Protein AF-A0A9P5NNU6-F1 (afdb_monomer_lite)

Foldseek 3Di:
DDDDDDPDDDDPPPFDALVRQLVVLVVLQVVQVVLLVVEQFSVFWDDWDDDAQATWTWGDVVTEIEAAHEAPPFPSVCCQLSNDYDPDDPFHWYQHRNDIDGDDGDPDPDPDDPPPQADPLPVLVVPQDDDDDDPVFADDDDDRDNVVSVVLVVLPPPPLPPPHTGDPDDPLVVLVPCSDRCLLVVLLVNLLSVLSSCLVVFQLLVSLLVSQSSRHVDPPSGLNSCVVDPRDPPCRVLSVLSNDPDPVSHDRSVRSNVSSVVD

Radius of gyration: 22.04 Å; chains: 1; bounding box: 55×77×48 Å

Secondary structure (DSSP, 8-state):
--------------PPPHHHHHHHHHHHHHHHHHHHTT-HHHHTEEEEEEETTEEEEEETTTTEEEEEE--TTSHHHHHHTTSS--S--SS-EEEETTEEEE-PPPPP--S----TT----HHHHTTSPP----TTT------S-HHHHHHHHHTTT-SSS--SS--SS-HHHHHHT--STTHHHHHHHHHHHHHHHHTTT--HHHHHHHHHHHHH--SS--HHHHHHSPPPTTTHHHHHHHT-SSSTTSPPHHHHHHHHHT-

Organism: Gymnopilus junonius (NCBI:txid109634)

InterPro domains:
  IPR011009 Protein kinase-like domain superfamily [SSF56112] (140-261)

pLDDT: mean 74.47, std 16.36, range [29.05, 98.06]

Structure (mmCIF, N/CA/C/O backbone):
data_AF-A0A9P5NNU6-F1
#
_entry.id   AF-A0A9P5NNU6-F1
#
loop_
_atom_site.group_PDB
_atom_site.id
_atom_site.type_symbol
_atom_site.label_atom_id
_atom_site.label_alt_id
_atom_site.label_comp_id
_atom_site.label_asym_id
_atom_site.label_entity_id
_atom_site.label_seq_id
_atom_site.pdbx_PDB_ins_code
_atom_site.Cartn_x
_atom_site.Cartn_y
_atom_site.Cartn_z
_atom_site.occupancy
_atom_site.B_iso_or_equiv
_atom_site.auth_seq_id
_atom_site.auth_comp_id
_atom_site.auth_asym_id
_atom_site.auth_atom_id
_atom_site.pdbx_PDB_model_num
ATOM 1 N N . MET A 1 1 ? -33.584 -43.980 13.113 1.00 32.97 1 MET A N 1
ATOM 2 C CA . MET A 1 1 ? -32.746 -44.795 12.214 1.00 32.97 1 MET A CA 1
ATOM 3 C C . MET A 1 1 ? -32.647 -44.060 10.893 1.00 32.97 1 MET A C 1
ATOM 5 O O . MET A 1 1 ? -33.295 -44.441 9.932 1.00 32.97 1 MET A O 1
ATOM 9 N N . ASP A 1 2 ? -32.127 -42.839 10.857 1.00 31.20 2 ASP A N 1
ATOM 10 C CA . ASP A 1 2 ? -30.819 -42.315 11.310 1.00 31.20 2 ASP A CA 1
ATOM 11 C C . ASP A 1 2 ? -29.936 -42.176 10.077 1.00 31.20 2 ASP A C 1
ATOM 13 O O . ASP A 1 2 ? -29.511 -43.172 9.509 1.00 31.20 2 ASP A O 1
ATOM 17 N N . ASP A 1 3 ? -29.766 -40.940 9.615 1.00 29.05 3 ASP A N 1
ATOM 18 C CA . ASP A 1 3 ? -28.438 -40.321 9.552 1.00 29.05 3 ASP A CA 1
ATOM 19 C C . ASP A 1 3 ? -28.572 -38.872 9.073 1.00 29.05 3 ASP A C 1
ATOM 21 O O . ASP A 1 3 ? -28.259 -38.483 7.952 1.00 29.05 3 ASP A O 1
ATOM 25 N N . ALA A 1 4 ? -29.071 -38.046 9.991 1.00 33.16 4 ALA A N 1
ATOM 26 C CA . ALA A 1 4 ? -28.850 -36.613 9.998 1.00 33.16 4 ALA A CA 1
ATOM 27 C C . ALA A 1 4 ? -27.899 -36.329 11.163 1.00 33.16 4 ALA A C 1
ATOM 29 O O . ALA A 1 4 ? -28.351 -36.254 12.299 1.00 33.16 4 ALA A O 1
ATOM 30 N N . ASN A 1 5 ? -26.591 -36.265 10.894 1.00 35.66 5 ASN A N 1
ATOM 31 C CA . ASN A 1 5 ? -25.576 -35.553 11.686 1.00 35.66 5 ASN A CA 1
ATOM 32 C C . ASN A 1 5 ? -24.177 -36.016 11.274 1.00 35.66 5 ASN A C 1
ATOM 34 O O . ASN A 1 5 ? -23.699 -37.005 11.813 1.00 35.66 5 ASN A O 1
ATOM 38 N N . HIS A 1 6 ? -23.482 -35.268 10.412 1.00 30.53 6 HIS A N 1
ATOM 39 C CA . HIS A 1 6 ? -22.023 -35.085 10.511 1.00 30.53 6 HIS A CA 1
ATOM 40 C C . HIS A 1 6 ? -21.556 -33.914 9.632 1.00 30.53 6 HIS A C 1
ATOM 42 O O . HIS A 1 6 ? -20.855 -34.074 8.643 1.00 30.53 6 HIS A O 1
ATOM 48 N N . ILE A 1 7 ? -21.915 -32.693 10.031 1.00 32.69 7 ILE A N 1
ATOM 49 C CA . ILE A 1 7 ? -21.051 -31.530 9.796 1.00 32.69 7 ILE A CA 1
ATOM 50 C C . ILE A 1 7 ? -20.759 -30.965 11.182 1.00 32.69 7 ILE A C 1
ATOM 52 O O . ILE A 1 7 ? -21.437 -30.072 11.692 1.00 32.69 7 ILE A O 1
ATOM 56 N N . LYS A 1 8 ? -19.789 -31.588 11.856 1.00 33.66 8 LYS A N 1
ATOM 57 C CA . LYS A 1 8 ? -19.243 -31.059 13.100 1.00 33.66 8 LYS A CA 1
ATOM 58 C C . LYS A 1 8 ? -18.444 -29.804 12.764 1.00 33.66 8 LYS A C 1
ATOM 60 O O . LYS A 1 8 ? -17.412 -29.862 12.105 1.00 33.66 8 LYS A O 1
ATOM 65 N N . ARG A 1 9 ? -18.963 -28.679 13.257 1.00 41.03 9 ARG A N 1
ATOM 66 C CA . ARG A 1 9 ? -18.234 -27.446 13.567 1.00 41.03 9 ARG A CA 1
ATOM 67 C C . ARG A 1 9 ? -16.894 -27.795 14.220 1.00 41.03 9 ARG A C 1
ATOM 69 O O . ARG A 1 9 ? -16.875 -28.559 15.183 1.00 41.03 9 ARG A O 1
ATOM 76 N N . GLY A 1 10 ? -15.805 -27.229 13.710 1.00 31.81 10 GLY A N 1
ATOM 77 C CA . GLY A 1 10 ? -14.474 -27.509 14.238 1.00 31.81 10 GLY A CA 1
ATOM 78 C C . GLY A 1 10 ? -13.340 -26.807 13.500 1.00 31.81 10 GLY A C 1
ATOM 79 O O . GLY A 1 10 ? -12.356 -27.450 13.161 1.00 31.81 10 GLY A O 1
ATOM 80 N N . HIS A 1 11 ? -13.448 -25.503 13.258 1.00 36.09 11 HIS A N 1
ATOM 81 C CA . HIS A 1 11 ? -12.257 -24.657 13.162 1.00 36.09 11 HIS A CA 1
ATOM 82 C C . HIS A 1 11 ? -12.336 -23.667 14.314 1.00 36.09 11 HIS A C 1
ATOM 84 O O . HIS A 1 11 ? -12.834 -22.557 14.172 1.00 36.09 11 HIS A O 1
ATOM 90 N N . ALA A 1 12 ? -11.896 -24.112 15.492 1.00 38.44 12 ALA A N 1
ATOM 91 C CA . ALA A 1 12 ? -11.359 -23.173 16.457 1.00 38.44 12 ALA A CA 1
ATOM 92 C C . ALA A 1 12 ? -10.084 -22.625 15.806 1.00 38.44 12 ALA A C 1
ATOM 94 O O . ALA A 1 12 ? -9.049 -23.288 15.795 1.00 38.44 12 ALA A O 1
ATOM 95 N N . THR A 1 13 ? -10.203 -21.482 15.136 1.00 56.16 13 THR A N 1
ATOM 96 C CA . THR A 1 13 ? -9.060 -20.709 14.664 1.00 56.16 13 THR A CA 1
ATOM 97 C C . THR A 1 13 ? -8.260 -20.336 15.902 1.00 56.16 13 THR A C 1
ATOM 99 O O . THR A 1 13 ? -8.712 -19.513 16.694 1.00 56.16 13 THR A O 1
ATOM 102 N N . HIS A 1 14 ? -7.126 -21.002 16.119 1.00 65.06 14 HIS A N 1
ATOM 103 C CA . HIS A 1 14 ? -6.152 -20.597 17.130 1.00 65.06 14 HIS A CA 1
ATOM 104 C C . HIS A 1 14 ? -5.843 -19.114 16.903 1.00 65.06 14 HIS A C 1
ATOM 106 O O . HIS A 1 14 ? -5.306 -18.752 15.853 1.00 65.06 14 HIS A O 1
ATOM 112 N N . ALA A 1 15 ? -6.291 -18.258 17.821 1.00 76.75 15 ALA A N 1
ATOM 113 C CA . ALA A 1 15 ? -5.998 -16.837 17.770 1.00 76.75 15 ALA A CA 1
ATOM 114 C C . ALA A 1 15 ? -4.521 -16.685 18.118 1.00 76.75 15 ALA A C 1
ATOM 116 O O . ALA A 1 15 ? -4.099 -17.102 19.196 1.00 76.75 15 ALA A O 1
ATOM 117 N N . TRP A 1 16 ? -3.746 -16.157 17.175 1.00 82.88 16 TRP A N 1
ATOM 118 C CA . TRP A 1 16 ? -2.313 -16.000 17.365 1.00 82.88 16 TRP A CA 1
ATOM 119 C C . TRP A 1 16 ? -2.032 -15.079 18.545 1.00 82.88 16 TRP A C 1
ATOM 121 O O . TRP A 1 16 ? -2.676 -14.036 18.695 1.00 82.88 16 TRP A O 1
ATOM 131 N N . THR A 1 17 ? -1.056 -15.456 19.363 1.00 85.88 17 THR A N 1
ATOM 132 C CA . THR A 1 17 ? -0.497 -14.548 20.361 1.00 85.88 17 THR A CA 1
ATOM 133 C C . THR A 1 17 ? 0.284 -13.426 19.672 1.00 85.88 17 THR A C 1
ATOM 135 O O . THR A 1 17 ? 0.634 -13.508 18.491 1.00 85.88 17 THR A O 1
ATOM 138 N N . ASP A 1 18 ? 0.572 -12.356 20.413 1.00 83.75 18 ASP A N 1
ATOM 139 C CA . ASP A 1 18 ? 1.377 -11.247 19.896 1.00 83.75 18 ASP A CA 1
ATOM 140 C C . ASP A 1 18 ? 2.785 -11.691 19.474 1.00 83.75 18 ASP A C 1
ATOM 142 O O . ASP A 1 18 ? 3.297 -11.227 18.454 1.00 83.75 18 ASP A O 1
ATOM 146 N N . ASP A 1 19 ? 3.361 -12.640 20.217 1.00 84.19 19 ASP A N 1
ATOM 147 C CA . ASP A 1 19 ? 4.664 -13.235 19.927 1.00 84.19 19 ASP A CA 1
ATOM 148 C C . ASP A 1 19 ? 4.606 -14.068 18.639 1.00 84.19 19 ASP A C 1
ATOM 150 O O . ASP A 1 19 ? 5.405 -13.842 17.732 1.00 84.19 19 ASP A O 1
ATOM 154 N N . GLU A 1 20 ? 3.611 -14.957 18.498 1.00 86.69 20 GLU A N 1
ATOM 155 C CA . GLU A 1 20 ? 3.409 -15.768 17.284 1.00 86.69 20 GLU A CA 1
ATOM 156 C C . GLU A 1 20 ? 3.229 -14.879 16.042 1.00 86.69 20 GLU A C 1
ATOM 158 O O . GLU A 1 20 ? 3.825 -15.123 14.987 1.00 86.69 20 GLU A O 1
ATOM 163 N N . PHE A 1 21 ? 2.437 -13.811 16.171 1.00 84.38 21 PHE A N 1
ATOM 164 C CA . PHE A 1 21 ? 2.227 -12.833 15.109 1.00 84.38 21 PHE A CA 1
ATOM 165 C C . PHE A 1 21 ? 3.501 -12.065 14.775 1.00 84.38 21 PHE A C 1
ATOM 167 O O . PHE A 1 21 ? 3.863 -11.950 13.603 1.00 84.38 21 PHE A O 1
ATOM 174 N N . SER A 1 22 ? 4.207 -11.557 15.781 1.00 81.38 22 SER A N 1
ATOM 175 C CA . SER A 1 22 ? 5.426 -10.780 15.574 1.00 81.38 22 SER A CA 1
ATOM 176 C C . SER A 1 22 ? 6.537 -11.624 14.954 1.00 81.38 22 SER A C 1
ATOM 178 O O . SER A 1 22 ? 7.146 -11.183 13.978 1.00 81.38 22 SER A O 1
ATOM 180 N N . GLU A 1 23 ? 6.761 -12.848 15.437 1.00 84.31 23 GLU A N 1
ATOM 181 C CA . GLU A 1 23 ? 7.729 -13.786 14.859 1.00 84.31 23 GLU A CA 1
ATOM 182 C C . GLU A 1 23 ? 7.406 -14.109 13.398 1.00 84.31 23 GLU A C 1
ATOM 184 O O . GLU A 1 23 ? 8.295 -14.068 12.542 1.00 84.31 23 GLU A O 1
ATOM 189 N N . TYR A 1 24 ? 6.134 -14.373 13.082 1.00 84.00 24 TYR A N 1
ATOM 190 C CA . TYR A 1 24 ? 5.711 -14.617 11.707 1.00 84.00 24 TYR A CA 1
ATOM 191 C C . TYR A 1 24 ? 5.981 -13.412 10.804 1.00 84.00 24 TYR A C 1
ATOM 193 O O . TYR A 1 24 ? 6.565 -13.572 9.733 1.00 84.00 24 TYR A O 1
ATOM 201 N N . ILE A 1 25 ? 5.589 -12.206 11.227 1.00 78.44 25 ILE A N 1
ATOM 202 C CA . ILE A 1 25 ? 5.805 -10.984 10.443 1.00 78.44 25 ILE A CA 1
ATOM 203 C C . ILE A 1 25 ? 7.301 -10.737 10.234 1.00 78.44 25 ILE A C 1
ATOM 205 O O . ILE A 1 25 ? 7.712 -10.413 9.121 1.00 78.44 25 ILE A O 1
ATOM 209 N N . HIS A 1 26 ? 8.126 -10.926 11.266 1.00 78.81 26 HIS A N 1
ATOM 210 C CA . HIS A 1 26 ? 9.576 -10.799 11.146 1.00 78.81 26 HIS A CA 1
ATOM 211 C C . HIS A 1 26 ? 10.160 -11.796 10.147 1.00 78.81 26 HIS A C 1
ATOM 213 O O . HIS A 1 26 ? 10.927 -11.391 9.273 1.00 78.81 26 HIS A O 1
ATOM 219 N N . ARG A 1 27 ? 9.761 -13.069 10.231 1.00 82.38 27 ARG A N 1
ATOM 220 C CA . ARG A 1 27 ? 10.209 -14.108 9.303 1.00 82.38 27 ARG A CA 1
ATOM 221 C C . ARG A 1 27 ? 9.801 -13.795 7.866 1.00 82.38 27 ARG A C 1
ATOM 223 O O . ARG A 1 27 ? 10.663 -13.768 6.999 1.00 82.38 27 ARG A O 1
ATOM 230 N N . VAL A 1 28 ? 8.524 -13.496 7.621 1.00 77.75 28 VAL A N 1
ATOM 231 C CA . VAL A 1 28 ? 8.022 -13.190 6.270 1.00 77.75 28 VAL A CA 1
ATOM 232 C C . VAL A 1 28 ? 8.722 -11.964 5.687 1.00 77.75 28 VAL A C 1
ATOM 234 O O . VAL A 1 28 ? 9.117 -11.984 4.527 1.00 77.75 28 VAL A O 1
ATOM 237 N N . ARG A 1 29 ? 8.936 -10.904 6.478 1.00 74.06 29 ARG A N 1
ATOM 238 C CA . ARG A 1 29 ? 9.684 -9.724 6.013 1.00 74.06 29 ARG A CA 1
ATOM 239 C C . ARG A 1 29 ? 11.128 -10.073 5.652 1.00 74.06 29 ARG A C 1
ATOM 241 O O . ARG A 1 29 ? 11.610 -9.616 4.621 1.00 74.06 29 ARG A O 1
ATOM 248 N N . ALA A 1 30 ? 11.805 -10.879 6.469 1.00 77.06 30 ALA A N 1
ATOM 249 C CA . ALA A 1 30 ? 13.168 -11.321 6.185 1.00 77.06 30 ALA A CA 1
ATOM 250 C C . ALA A 1 30 ? 13.239 -12.185 4.913 1.00 77.06 30 ALA A C 1
ATOM 252 O O . ALA A 1 30 ? 14.100 -11.952 4.068 1.00 77.06 30 ALA A O 1
ATOM 253 N N . GLU A 1 31 ? 12.305 -13.124 4.743 1.00 79.31 31 GLU A N 1
ATOM 254 C CA . GLU A 1 31 ? 12.192 -13.961 3.542 1.00 79.31 31 GLU A CA 1
ATOM 255 C C . GLU A 1 31 ? 11.928 -13.119 2.288 1.00 79.31 31 GLU A C 1
ATOM 257 O O . GLU A 1 31 ? 12.553 -13.351 1.259 1.00 79.31 31 GLU A O 1
ATOM 262 N N . LEU A 1 32 ? 11.052 -12.112 2.370 1.00 73.44 32 LEU A N 1
ATOM 263 C CA . LEU A 1 32 ? 10.773 -11.202 1.257 1.00 73.44 32 LEU A CA 1
ATOM 264 C C . LEU A 1 32 ? 12.003 -10.381 0.863 1.00 73.44 32 LEU A C 1
ATOM 266 O O . LEU A 1 32 ? 12.276 -10.244 -0.326 1.00 73.44 32 LEU A O 1
ATOM 270 N N . ILE A 1 33 ? 12.762 -9.861 1.834 1.00 74.81 33 ILE A N 1
ATOM 271 C CA . ILE A 1 33 ? 14.024 -9.155 1.559 1.00 74.81 33 ILE A CA 1
ATOM 272 C C . ILE A 1 33 ? 14.996 -10.097 0.842 1.00 74.81 33 ILE A C 1
ATOM 274 O O . ILE A 1 33 ? 15.476 -9.770 -0.237 1.00 74.81 33 ILE A O 1
ATOM 278 N N . GLN A 1 34 ? 15.195 -11.302 1.376 1.00 79.12 34 GLN A N 1
ATOM 279 C CA . GLN A 1 34 ? 16.083 -12.292 0.770 1.00 79.12 34 GLN A CA 1
ATOM 280 C C . GLN A 1 34 ? 15.628 -12.713 -0.638 1.00 79.12 34 GLN A C 1
ATOM 282 O O . GLN A 1 34 ? 16.453 -12.968 -1.511 1.00 79.12 34 GLN A O 1
ATOM 287 N N . GLN A 1 35 ? 14.319 -12.803 -0.881 1.00 79.44 35 GLN A N 1
ATOM 288 C CA . GLN A 1 35 ? 13.786 -13.099 -2.210 1.00 79.44 35 GLN A CA 1
ATOM 289 C C . GLN A 1 35 ? 14.093 -11.983 -3.207 1.00 79.44 35 GLN A C 1
ATOM 291 O O . GLN A 1 35 ? 14.401 -12.291 -4.356 1.00 79.44 35 GLN A O 1
ATOM 296 N N . ARG A 1 36 ? 14.046 -10.711 -2.783 1.00 80.25 36 ARG A N 1
ATOM 297 C CA . ARG A 1 36 ? 14.369 -9.564 -3.649 1.00 80.25 36 ARG A CA 1
ATOM 298 C C . ARG A 1 36 ? 15.820 -9.592 -4.108 1.00 80.25 36 ARG A C 1
ATOM 300 O O . ARG A 1 36 ? 16.058 -9.321 -5.280 1.00 80.25 36 ARG A O 1
ATOM 307 N N . ASP A 1 37 ? 16.739 -10.014 -3.244 1.00 82.69 37 ASP A N 1
ATOM 308 C CA . ASP A 1 37 ? 18.169 -10.128 -3.567 1.00 82.69 37 ASP A CA 1
ATOM 309 C C . ASP A 1 37 ? 18.458 -11.149 -4.686 1.00 82.69 37 ASP A C 1
ATOM 311 O O . ASP A 1 37 ? 19.519 -11.112 -5.308 1.00 82.69 37 ASP A O 1
ATOM 315 N N . ASN A 1 38 ? 17.517 -12.054 -4.987 1.00 87.44 38 ASN A N 1
ATOM 316 C CA . ASN A 1 38 ? 17.665 -13.017 -6.083 1.00 87.44 38 ASN A CA 1
ATOM 317 C C . ASN A 1 38 ? 17.380 -12.419 -7.468 1.00 87.44 38 ASN A C 1
ATOM 319 O O . ASN A 1 38 ? 17.607 -13.098 -8.471 1.00 87.44 38 ASN A O 1
ATOM 323 N N . PHE A 1 39 ? 16.855 -11.193 -7.536 1.00 90.44 39 PHE A N 1
ATOM 324 C CA . PHE A 1 39 ? 16.387 -10.585 -8.774 1.00 90.44 39 PHE A CA 1
ATOM 325 C C . PHE A 1 39 ? 17.092 -9.256 -9.034 1.00 90.44 39 PHE A C 1
ATOM 327 O O . PHE A 1 39 ? 16.912 -8.278 -8.304 1.00 90.44 39 PHE A O 1
ATOM 334 N N . LEU A 1 40 ? 17.845 -9.195 -10.134 1.00 91.19 40 LEU A N 1
ATOM 335 C CA . LEU A 1 40 ? 18.648 -8.024 -10.498 1.00 91.19 40 LEU A CA 1
ATOM 336 C C . LEU A 1 40 ? 17.773 -6.782 -10.696 1.00 91.19 40 LEU A C 1
ATOM 338 O O . LEU A 1 40 ? 18.198 -5.664 -10.407 1.00 91.19 40 LEU A O 1
ATOM 342 N N . PHE A 1 41 ? 16.538 -6.965 -11.174 1.00 93.12 41 PHE A N 1
ATOM 343 C CA . PHE A 1 41 ? 15.598 -5.861 -11.309 1.00 93.12 41 PHE A CA 1
ATOM 344 C C . PHE A 1 41 ? 15.394 -5.137 -9.980 1.00 93.12 41 PHE A C 1
ATOM 346 O O . PHE A 1 41 ? 15.554 -3.918 -9.937 1.00 93.12 41 PHE A O 1
ATOM 353 N N . TRP A 1 42 ? 15.095 -5.885 -8.913 1.00 89.06 42 TRP A N 1
ATOM 354 C CA . TRP A 1 42 ? 14.755 -5.328 -7.607 1.00 89.06 42 TRP A CA 1
ATOM 355 C C . TRP A 1 42 ? 15.936 -4.642 -6.925 1.00 89.06 42 TRP A C 1
ATOM 357 O O . TRP A 1 42 ? 15.726 -3.602 -6.303 1.00 89.06 42 TRP A O 1
ATOM 367 N N . ASP A 1 43 ? 17.150 -5.162 -7.109 1.00 87.62 43 ASP A N 1
ATOM 368 C CA . ASP A 1 43 ? 18.393 -4.535 -6.637 1.00 87.62 43 ASP A CA 1
ATOM 369 C C . ASP A 1 43 ? 18.703 -3.216 -7.372 1.00 87.62 43 ASP A C 1
ATOM 371 O O . ASP A 1 43 ? 19.296 -2.288 -6.829 1.00 87.62 43 ASP A O 1
ATOM 375 N N . SER A 1 44 ? 18.236 -3.087 -8.616 1.00 90.44 44 SER A N 1
ATOM 376 C CA . SER A 1 44 ? 18.515 -1.925 -9.463 1.00 90.44 44 SER A CA 1
ATOM 377 C C . SER A 1 44 ? 17.448 -0.821 -9.423 1.00 90.44 44 SER A C 1
ATOM 379 O O . SER A 1 44 ? 17.581 0.169 -10.148 1.00 90.44 44 SER A O 1
ATOM 381 N N . VAL A 1 45 ? 16.381 -0.973 -8.626 1.00 90.06 45 VAL A N 1
ATOM 382 C CA . VAL A 1 45 ? 15.281 0.006 -8.553 1.00 90.06 45 VAL A CA 1
ATOM 383 C C . VAL A 1 45 ? 15.760 1.324 -7.944 1.00 90.06 45 VAL A C 1
ATOM 385 O O . VAL A 1 45 ? 16.288 1.368 -6.838 1.00 90.06 45 VAL A O 1
ATOM 388 N N . LYS A 1 46 ? 15.500 2.422 -8.656 1.00 87.69 46 LYS A N 1
ATOM 389 C CA . LYS A 1 46 ? 15.836 3.796 -8.255 1.00 87.69 46 LYS A CA 1
ATOM 390 C C . LYS A 1 46 ? 14.633 4.584 -7.755 1.00 87.69 46 LYS A C 1
ATOM 392 O O . LYS A 1 46 ? 14.771 5.410 -6.861 1.00 87.69 46 LYS A O 1
ATOM 397 N N . ASN A 1 47 ? 13.467 4.366 -8.360 1.00 85.69 47 ASN A N 1
ATOM 398 C CA . ASN A 1 47 ? 12.230 5.052 -7.995 1.00 85.69 47 ASN A CA 1
ATOM 399 C C . ASN A 1 47 ? 11.013 4.218 -8.420 1.00 85.69 47 ASN A C 1
ATOM 401 O O . ASN A 1 47 ? 11.116 3.371 -9.309 1.00 85.69 47 ASN A O 1
ATOM 405 N N . SER A 1 48 ? 9.854 4.471 -7.817 1.00 84.38 48 SER A N 1
ATOM 406 C CA . SER A 1 48 ? 8.598 3.838 -8.206 1.00 84.38 48 SER A CA 1
ATOM 407 C C . SER A 1 48 ? 7.395 4.733 -7.930 1.00 84.38 48 SER A C 1
ATOM 409 O O . SER A 1 48 ? 7.371 5.452 -6.935 1.00 84.38 48 SER A O 1
ATOM 411 N N . ALA A 1 49 ? 6.372 4.628 -8.772 1.00 80.00 49 ALA A N 1
ATOM 412 C CA . ALA A 1 49 ? 5.062 5.228 -8.578 1.00 80.00 49 ALA A CA 1
ATOM 413 C C . ALA A 1 49 ? 3.979 4.144 -8.638 1.00 80.00 49 ALA A C 1
ATOM 415 O O . ALA A 1 49 ? 4.048 3.206 -9.433 1.00 80.00 49 ALA A O 1
ATOM 416 N N . VAL A 1 50 ? 2.967 4.260 -7.783 1.00 74.69 50 VAL A N 1
ATOM 417 C CA . VAL A 1 50 ? 1.867 3.290 -7.711 1.00 74.69 50 VAL A CA 1
ATOM 418 C C . VAL A 1 50 ? 0.835 3.591 -8.793 1.00 74.69 50 VAL A C 1
ATOM 420 O O . VAL A 1 50 ? 0.442 4.741 -8.978 1.00 74.69 50 VAL A O 1
ATOM 423 N N . LEU A 1 51 ? 0.351 2.547 -9.468 1.00 71.06 51 LEU A N 1
ATOM 424 C CA . LEU A 1 51 ? -0.786 2.617 -10.382 1.00 71.06 51 LEU A CA 1
ATOM 425 C C . LEU A 1 51 ? -1.882 1.648 -9.934 1.00 71.06 51 LEU A C 1
ATOM 427 O O . LEU A 1 51 ? -1.627 0.639 -9.276 1.00 71.06 51 LEU A O 1
ATOM 431 N N . SER A 1 52 ? -3.123 1.907 -10.346 1.00 71.06 52 SER A N 1
ATOM 432 C CA . SER A 1 52 ? -4.198 0.929 -10.163 1.00 71.06 52 SER A CA 1
ATOM 433 C C . SER A 1 52 ? -3.838 -0.386 -10.869 1.00 71.06 52 SER A C 1
ATOM 435 O O . SER A 1 52 ? -3.660 -0.410 -12.086 1.00 71.06 52 SER A O 1
ATOM 437 N N . GLY A 1 53 ? -3.703 -1.472 -10.099 1.00 69.81 53 GLY A N 1
ATOM 438 C CA . GLY A 1 53 ? -3.338 -2.801 -10.610 1.00 69.81 53 GLY A CA 1
ATOM 439 C C . GLY A 1 53 ? -1.838 -3.040 -10.835 1.00 69.81 53 GLY A C 1
ATOM 440 O O . GLY A 1 53 ? -1.482 -4.072 -11.405 1.00 69.81 53 GLY A O 1
ATOM 441 N N . GLY A 1 54 ? -0.960 -2.127 -10.398 1.00 83.88 54 GLY A N 1
ATOM 442 C CA . GLY A 1 54 ? 0.488 -2.314 -10.496 1.00 83.88 54 GLY A CA 1
ATOM 443 C C . GLY A 1 54 ? 1.302 -1.052 -10.202 1.00 83.88 54 GLY A C 1
ATOM 444 O O . GLY A 1 54 ? 1.092 -0.399 -9.182 1.00 83.88 54 GLY A O 1
ATOM 445 N N . GLY A 1 55 ? 2.259 -0.711 -11.063 1.00 87.19 55 GLY A N 1
ATOM 446 C CA . GLY A 1 55 ? 3.135 0.437 -10.835 1.00 87.19 55 GLY A CA 1
ATOM 447 C C . GLY A 1 55 ? 4.052 0.787 -11.999 1.00 87.19 55 GLY A C 1
ATOM 448 O O . GLY A 1 55 ? 4.220 0.026 -12.952 1.00 87.19 55 GLY A O 1
ATOM 449 N N . GLU A 1 56 ? 4.645 1.966 -11.894 1.00 90.81 56 GLU A N 1
ATOM 450 C CA . GLU A 1 56 ? 5.737 2.453 -12.730 1.00 90.81 56 GLU A CA 1
ATOM 451 C C . GLU A 1 56 ? 7.026 2.399 -11.925 1.00 90.81 56 GLU A C 1
ATOM 453 O O . GLU A 1 56 ? 7.042 2.813 -10.768 1.00 90.81 56 GLU A O 1
ATOM 458 N N . ILE A 1 57 ? 8.097 1.869 -12.502 1.00 92.31 57 ILE A N 1
ATOM 459 C CA . ILE A 1 57 ? 9.350 1.632 -11.788 1.00 92.31 57 ILE A CA 1
ATOM 460 C C . ILE A 1 57 ? 10.510 2.063 -12.677 1.00 92.31 57 ILE A C 1
ATOM 462 O O . ILE A 1 57 ? 10.573 1.709 -13.852 1.00 92.31 57 ILE A O 1
ATOM 466 N N . TRP A 1 58 ? 11.438 2.822 -12.104 1.00 93.94 58 TRP A N 1
ATOM 467 C CA . TRP A 1 58 ? 12.681 3.219 -12.752 1.00 93.94 58 TRP A CA 1
ATOM 468 C C . TRP A 1 58 ? 13.832 2.391 -12.194 1.00 93.94 58 TRP A C 1
ATOM 470 O O . TRP A 1 58 ? 13.950 2.271 -10.973 1.00 93.94 58 TRP A O 1
ATOM 480 N N . TYR A 1 59 ? 14.664 1.820 -13.065 1.00 94.44 59 TYR A N 1
ATOM 481 C CA . TYR A 1 59 ? 15.664 0.819 -12.685 1.00 94.44 59 TYR A CA 1
ATOM 482 C C . TYR A 1 59 ? 16.952 0.888 -13.520 1.00 94.44 59 TYR A C 1
ATOM 484 O O . TYR A 1 59 ? 16.963 1.458 -14.608 1.00 94.44 59 TYR A O 1
ATOM 492 N N . GLY A 1 60 ? 18.034 0.283 -13.027 1.00 93.25 60 GLY A N 1
ATOM 493 C CA . GLY A 1 60 ? 19.295 0.118 -13.761 1.00 93.25 60 GLY A CA 1
ATOM 494 C C . GLY A 1 60 ? 20.151 1.383 -13.904 1.00 93.25 60 GLY A C 1
ATOM 495 O O . GLY A 1 60 ? 19.799 2.471 -13.441 1.00 93.25 60 GLY A O 1
ATOM 496 N N . GLU A 1 61 ? 21.311 1.230 -14.548 1.00 90.69 61 GLU A N 1
ATOM 497 C CA . GLU A 1 61 ? 22.238 2.312 -14.912 1.00 90.69 61 GLU A CA 1
ATOM 498 C C . GLU A 1 61 ? 22.685 2.136 -16.382 1.00 90.69 61 GLU A C 1
ATOM 500 O O . GLU A 1 61 ? 23.341 1.134 -16.681 1.00 90.69 61 GLU A O 1
ATOM 505 N N . PRO A 1 62 ? 22.340 3.052 -17.318 1.00 89.06 62 PRO A N 1
ATOM 506 C CA . PRO A 1 62 ? 21.501 4.250 -17.147 1.00 89.06 62 PRO A CA 1
ATOM 507 C C . PRO A 1 62 ? 20.064 3.915 -16.714 1.00 89.06 62 PRO A C 1
ATOM 509 O O . PRO A 1 62 ? 19.659 2.761 -16.739 1.00 89.06 62 PRO A O 1
ATOM 512 N N . SER A 1 63 ? 19.294 4.910 -16.265 1.00 91.94 63 SER A N 1
ATOM 513 C CA . SER A 1 63 ? 17.931 4.671 -15.763 1.00 91.94 63 SER A CA 1
ATOM 514 C C . SER A 1 63 ? 16.964 4.275 -16.889 1.00 91.94 63 SER A C 1
ATOM 516 O O . SER A 1 63 ? 16.666 5.091 -17.760 1.00 91.94 63 SER A O 1
ATOM 518 N N . TYR A 1 64 ? 16.407 3.071 -16.805 1.00 95.44 64 TYR A N 1
ATOM 519 C CA . TYR A 1 64 ? 15.318 2.552 -17.639 1.00 95.44 64 TYR A CA 1
ATOM 520 C C . TYR A 1 64 ? 13.977 2.635 -16.902 1.00 95.44 64 TYR A C 1
ATOM 522 O O . TYR A 1 64 ? 13.940 2.794 -15.680 1.00 95.44 64 TYR A O 1
ATOM 530 N N . TYR A 1 65 ? 12.875 2.535 -17.638 1.00 95.31 65 TYR A N 1
ATOM 531 C CA . TYR A 1 65 ? 11.501 2.590 -17.149 1.00 95.31 65 TYR A CA 1
ATOM 532 C C . TYR A 1 65 ? 10.771 1.275 -17.424 1.00 95.31 65 TYR A C 1
ATOM 534 O O . TYR A 1 65 ? 10.807 0.749 -18.532 1.00 95.31 65 TYR A O 1
ATOM 542 N N . VAL A 1 66 ? 10.040 0.768 -16.435 1.00 96.38 66 VAL A N 1
ATOM 543 C CA . VAL A 1 66 ? 9.081 -0.315 -16.632 1.00 96.38 66 VAL A CA 1
ATOM 544 C C . VAL A 1 66 ? 7.722 0.039 -16.048 1.00 96.38 66 VAL A C 1
ATOM 546 O O . VAL A 1 66 ? 7.606 0.496 -14.911 1.00 96.38 66 VAL A O 1
ATOM 549 N N . LYS A 1 67 ? 6.671 -0.217 -16.822 1.00 95.12 67 LYS A N 1
ATOM 550 C CA . LYS A 1 67 ? 5.289 -0.198 -16.350 1.00 95.12 67 LYS A CA 1
ATOM 551 C C . LYS A 1 67 ? 4.778 -1.620 -16.210 1.00 95.12 67 LYS A C 1
ATOM 553 O O . LYS A 1 67 ? 4.771 -2.372 -17.179 1.00 95.12 67 LYS A O 1
ATOM 558 N N . LEU A 1 68 ? 4.335 -1.969 -15.010 1.00 93.94 68 LEU A N 1
ATOM 559 C CA . LEU A 1 68 ? 3.814 -3.285 -14.662 1.00 93.94 68 LEU A CA 1
ATOM 560 C C . LEU A 1 68 ? 2.341 -3.142 -14.293 1.00 93.94 68 LEU A C 1
ATOM 562 O O . LEU A 1 68 ? 2.018 -2.410 -13.362 1.00 93.94 68 LEU A O 1
ATOM 566 N N . ILE A 1 69 ? 1.444 -3.837 -14.989 1.00 89.88 69 ILE A N 1
ATOM 567 C CA . ILE A 1 69 ? 0.026 -3.937 -14.610 1.00 89.88 69 ILE A CA 1
ATOM 568 C C . ILE A 1 69 ? -0.401 -5.386 -14.798 1.00 89.88 69 ILE A C 1
ATOM 570 O O . ILE A 1 69 ? -0.265 -5.917 -15.893 1.00 89.88 69 ILE A O 1
ATOM 574 N N . GLY A 1 70 ? -0.930 -6.043 -13.768 1.00 84.00 70 GLY A N 1
ATOM 575 C CA . GLY A 1 70 ? -1.305 -7.452 -13.892 1.00 84.00 70 GLY A CA 1
ATOM 576 C C . GLY A 1 70 ? -2.091 -8.007 -12.715 1.00 84.00 70 GLY A C 1
ATOM 577 O O . GLY A 1 70 ? -1.910 -7.579 -11.574 1.00 84.00 70 GLY A O 1
ATOM 578 N N . GLY A 1 71 ? -2.960 -8.968 -13.034 1.00 80.75 71 GLY A N 1
ATOM 579 C CA . GLY A 1 71 ? -3.727 -9.756 -12.073 1.00 80.75 71 GLY A CA 1
ATOM 580 C C . GLY A 1 71 ? -2.985 -11.009 -11.610 1.00 80.75 71 GLY A C 1
ATOM 581 O O . GLY A 1 71 ? -1.962 -11.376 -12.180 1.00 80.75 71 GLY A O 1
ATOM 582 N N . SER A 1 72 ? -3.519 -11.687 -10.590 1.00 81.44 72 SER A N 1
ATOM 583 C CA . SER A 1 72 ? -2.930 -12.934 -10.077 1.00 81.44 72 SER A CA 1
ATOM 584 C C . SER A 1 72 ? -2.736 -13.968 -11.198 1.00 81.44 72 SER A C 1
ATOM 586 O O . SER A 1 72 ? -3.597 -14.127 -12.069 1.00 81.44 72 SER A O 1
ATOM 588 N N . GLY A 1 73 ? -1.587 -14.647 -11.184 1.00 85.12 73 GLY A N 1
ATOM 589 C CA . GLY A 1 73 ? -1.205 -15.650 -12.181 1.00 85.12 73 GLY A CA 1
ATOM 590 C C . GLY A 1 73 ? -0.635 -15.097 -13.492 1.00 85.12 73 GLY A C 1
ATOM 591 O O . GLY A 1 73 ? -0.477 -15.863 -14.442 1.00 85.12 73 GLY A O 1
ATOM 592 N N . THR A 1 74 ? -0.343 -13.795 -13.580 1.00 93.19 74 THR A N 1
ATOM 593 C CA . THR A 1 74 ? 0.347 -13.211 -14.740 1.00 93.19 74 THR A CA 1
ATOM 594 C C . THR A 1 74 ? 1.804 -12.871 -14.437 1.00 93.19 74 THR A C 1
ATOM 596 O O . THR A 1 74 ? 2.137 -12.538 -13.302 1.00 93.19 74 THR A O 1
ATOM 599 N N . LEU A 1 75 ? 2.647 -12.812 -15.472 1.00 95.12 75 LEU A N 1
ATOM 600 C CA . LEU A 1 75 ? 4.054 -12.410 -15.388 1.00 95.12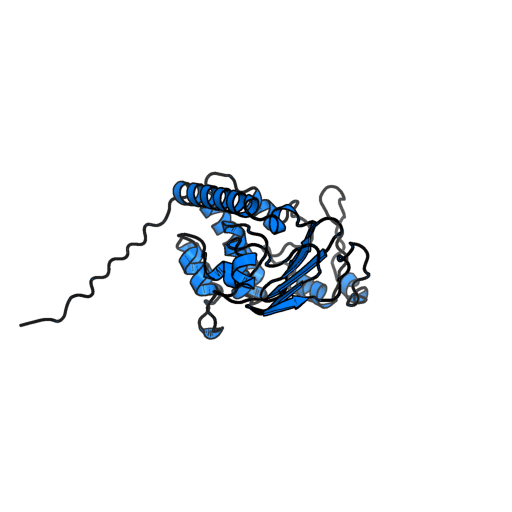 75 LEU A CA 1
ATOM 601 C C . LEU A 1 75 ? 4.229 -11.072 -14.660 1.00 95.12 75 LEU A C 1
ATOM 603 O O . LEU A 1 75 ? 5.046 -10.970 -13.752 1.00 95.12 75 LEU A O 1
ATOM 607 N N . ALA A 1 76 ? 3.438 -10.055 -15.014 1.00 91.69 76 ALA A N 1
ATOM 608 C CA . ALA A 1 76 ? 3.466 -8.766 -14.326 1.00 91.69 76 ALA A CA 1
ATOM 609 C C . ALA A 1 76 ? 3.208 -8.908 -12.816 1.00 91.69 76 ALA A C 1
ATOM 611 O O . ALA A 1 76 ? 3.898 -8.276 -12.022 1.00 91.69 76 ALA A O 1
ATOM 612 N N . SER A 1 77 ? 2.255 -9.751 -12.404 1.00 86.94 77 SER A N 1
ATOM 613 C CA . SER A 1 77 ? 1.990 -9.999 -10.986 1.00 86.94 77 SER A CA 1
ATOM 614 C C . SER A 1 77 ? 3.115 -10.792 -10.334 1.00 86.94 77 SER A C 1
ATOM 616 O O . SER A 1 77 ? 3.483 -10.466 -9.214 1.00 86.94 77 SER A O 1
ATOM 618 N N . ASP A 1 78 ? 3.691 -11.785 -11.010 1.00 90.56 78 ASP A N 1
ATOM 619 C CA . ASP A 1 78 ? 4.811 -12.566 -10.478 1.00 90.56 78 ASP A CA 1
ATOM 620 C C . ASP A 1 78 ? 6.069 -11.714 -10.286 1.00 90.56 78 ASP A C 1
ATOM 622 O O . ASP A 1 78 ? 6.757 -11.862 -9.277 1.00 90.56 78 ASP A O 1
ATOM 626 N N . ILE A 1 79 ? 6.330 -10.757 -11.181 1.00 91.31 79 ILE A N 1
ATOM 627 C CA . ILE A 1 79 ? 7.399 -9.771 -10.996 1.00 91.31 79 ILE A CA 1
ATOM 628 C C . ILE A 1 79 ? 7.107 -8.913 -9.764 1.00 91.31 79 ILE A C 1
ATOM 630 O O . ILE A 1 79 ? 7.937 -8.853 -8.860 1.00 91.31 79 ILE A O 1
ATOM 634 N N . LEU A 1 80 ? 5.912 -8.309 -9.683 1.00 85.81 80 LEU A N 1
ATOM 635 C CA . LEU A 1 80 ? 5.483 -7.472 -8.548 1.00 85.81 80 LEU A CA 1
ATOM 636 C C . LEU A 1 80 ? 5.471 -8.237 -7.211 1.00 85.81 80 LEU A C 1
ATOM 638 O O . LEU A 1 80 ? 5.664 -7.634 -6.160 1.00 85.81 80 LEU A O 1
ATOM 642 N N . LEU A 1 81 ? 5.259 -9.554 -7.254 1.00 81.12 81 LEU A N 1
ATOM 643 C CA . LEU A 1 81 ? 5.283 -10.473 -6.116 1.00 81.12 81 LEU A CA 1
ATOM 644 C C . LEU A 1 81 ? 6.683 -10.964 -5.746 1.00 81.12 81 LEU A C 1
ATOM 646 O O . LEU A 1 81 ? 6.794 -11.761 -4.817 1.00 81.12 81 LEU A O 1
ATOM 650 N N . VAL A 1 82 ? 7.732 -10.527 -6.452 1.00 86.94 82 VAL A N 1
ATOM 651 C CA . VAL A 1 82 ? 9.106 -11.003 -6.233 1.00 86.94 82 VAL A CA 1
ATOM 652 C C . VAL A 1 82 ? 9.199 -12.529 -6.424 1.00 86.94 82 VAL A C 1
ATOM 654 O O . VAL A 1 82 ? 9.863 -13.247 -5.686 1.00 86.94 82 VAL A O 1
ATOM 657 N N . LYS A 1 83 ? 8.480 -13.056 -7.420 1.00 87.88 83 LYS A N 1
ATOM 658 C CA . LYS A 1 83 ? 8.515 -14.471 -7.837 1.00 87.88 83 LYS A CA 1
ATOM 659 C C . LYS A 1 83 ? 9.217 -14.666 -9.175 1.00 87.88 83 LYS A C 1
ATOM 661 O O . LYS A 1 83 ? 9.506 -15.795 -9.565 1.00 87.88 83 LYS A O 1
ATOM 666 N N . SER A 1 84 ? 9.436 -13.591 -9.918 1.00 92.12 84 SER A N 1
ATOM 667 C CA . SER A 1 84 ? 10.075 -13.607 -11.228 1.00 92.12 84 SER A CA 1
ATOM 668 C C . SER A 1 84 ? 10.830 -12.310 -11.463 1.00 92.12 84 SER A C 1
ATOM 670 O O . SER A 1 84 ? 10.496 -11.272 -10.892 1.00 92.12 84 SER A O 1
ATOM 672 N N . ASP A 1 85 ? 11.844 -12.383 -12.318 1.00 95.44 85 ASP A N 1
ATOM 673 C C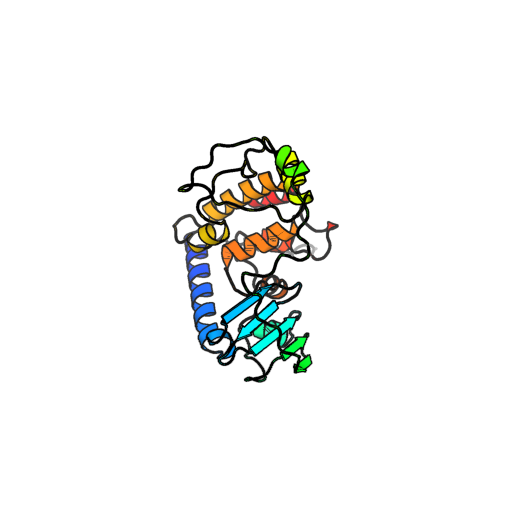A . ASP A 1 85 ? 12.600 -11.214 -12.746 1.00 95.44 85 ASP A CA 1
ATOM 674 C C . ASP A 1 85 ? 12.001 -10.573 -14.003 1.00 95.44 85 ASP A C 1
ATOM 676 O O . ASP A 1 85 ? 11.105 -11.134 -14.645 1.00 95.44 85 ASP A O 1
ATOM 680 N N . LEU A 1 86 ? 12.525 -9.408 -14.391 1.00 96.50 86 LEU A N 1
ATOM 681 C CA . LEU A 1 86 ? 12.200 -8.833 -15.690 1.00 96.50 86 LEU A CA 1
ATOM 682 C C . LEU A 1 86 ? 12.625 -9.783 -16.823 1.00 96.50 86 LEU A C 1
ATOM 684 O O . LEU A 1 86 ? 13.731 -10.323 -16.811 1.00 96.50 86 LEU A O 1
ATOM 688 N N . PRO A 1 87 ? 11.795 -9.937 -17.869 1.00 96.56 87 PRO A N 1
ATOM 689 C CA . PRO A 1 87 ? 12.121 -10.805 -18.998 1.00 96.56 87 PRO A CA 1
ATOM 690 C C . PRO A 1 87 ? 13.283 -10.264 -19.844 1.00 96.56 87 PRO A C 1
ATOM 692 O O . PRO A 1 87 ? 13.906 -11.017 -20.590 1.00 96.56 87 PRO A O 1
ATOM 695 N N . ARG A 1 88 ? 13.541 -8.950 -19.785 1.00 96.00 88 ARG A N 1
ATOM 696 C CA . ARG A 1 88 ? 14.587 -8.246 -20.536 1.00 96.00 88 ARG A CA 1
ATOM 697 C C . ARG A 1 88 ? 15.106 -7.055 -19.727 1.00 96.00 88 ARG A C 1
ATOM 699 O O . ARG A 1 88 ? 14.349 -6.428 -18.991 1.00 96.00 88 ARG A O 1
ATOM 706 N N . TYR A 1 89 ? 16.382 -6.731 -19.911 1.00 95.94 89 TYR A N 1
ATOM 707 C CA . TYR A 1 89 ? 17.059 -5.601 -19.268 1.00 95.94 89 TYR A CA 1
ATOM 708 C C . TYR A 1 89 ? 17.554 -4.597 -20.294 1.00 95.94 89 TYR A C 1
ATOM 710 O O . TYR A 1 89 ? 17.577 -4.877 -21.493 1.00 95.94 89 TYR A O 1
ATOM 718 N N . ASN A 1 90 ? 18.008 -3.452 -19.790 1.00 94.62 90 ASN A N 1
ATOM 719 C CA . ASN A 1 90 ? 18.625 -2.392 -20.574 1.00 94.62 90 ASN A CA 1
ATOM 720 C C . ASN A 1 90 ? 17.709 -1.821 -21.667 1.00 94.62 90 ASN A C 1
ATOM 722 O O . ASN A 1 90 ? 18.167 -1.450 -22.745 1.00 94.62 90 ASN A O 1
ATOM 726 N N . CYS A 1 91 ? 16.405 -1.803 -21.397 1.00 95.88 91 CYS A N 1
ATOM 727 C CA . CYS A 1 91 ? 15.377 -1.262 -22.274 1.00 95.88 91 CYS A CA 1
ATOM 728 C C . CYS A 1 91 ? 14.174 -0.804 -21.448 1.00 95.88 91 CYS A C 1
ATOM 730 O O . CYS A 1 91 ? 13.969 -1.269 -20.329 1.00 95.88 91 CYS A O 1
ATOM 732 N N . ASP A 1 92 ? 13.371 0.093 -22.011 1.00 97.31 92 ASP A N 1
ATOM 733 C CA . ASP A 1 92 ? 12.117 0.506 -21.396 1.00 97.31 92 ASP A CA 1
ATOM 734 C C . ASP A 1 92 ? 11.002 -0.481 -21.753 1.00 97.31 92 ASP A C 1
ATOM 736 O O . ASP A 1 92 ? 10.823 -0.837 -22.921 1.00 97.31 92 ASP A O 1
ATOM 740 N N . LEU A 1 93 ? 10.225 -0.914 -20.760 1.00 97.81 93 LEU A N 1
ATOM 741 C CA . LEU A 1 93 ? 9.216 -1.960 -20.918 1.00 97.81 93 LEU A CA 1
ATOM 742 C C . LEU A 1 93 ? 7.817 -1.520 -20.482 1.00 97.81 93 LEU A C 1
ATOM 744 O O . LEU A 1 93 ? 7.621 -0.799 -19.507 1.00 97.81 93 LEU A O 1
ATOM 748 N N . GLU A 1 94 ? 6.811 -2.047 -21.167 1.00 97.62 94 GLU A N 1
ATOM 749 C CA . GLU A 1 94 ? 5.455 -2.137 -20.642 1.00 97.62 94 GLU A CA 1
ATOM 750 C C . GLU A 1 94 ? 5.049 -3.613 -20.596 1.00 97.62 94 GLU A C 1
ATOM 752 O O . GLU A 1 94 ? 5.085 -4.312 -21.612 1.00 97.62 94 GLU A O 1
ATOM 757 N N . ILE A 1 95 ? 4.696 -4.082 -19.398 1.00 97.38 95 ILE A N 1
ATOM 758 C CA . ILE A 1 95 ? 4.258 -5.450 -19.132 1.00 97.38 95 ILE A CA 1
ATOM 759 C C . ILE A 1 95 ? 2.822 -5.401 -18.612 1.00 97.38 95 ILE A C 1
ATOM 761 O O . ILE A 1 95 ? 2.568 -4.975 -17.481 1.00 97.38 95 ILE A O 1
ATOM 765 N N . LEU A 1 96 ? 1.882 -5.830 -19.456 1.00 95.31 96 LEU A N 1
ATOM 766 C CA . LEU A 1 96 ? 0.451 -5.873 -19.155 1.00 95.31 96 LEU A CA 1
ATOM 767 C C . LEU A 1 96 ? 0.004 -7.335 -19.077 1.00 95.31 96 LEU A C 1
ATOM 769 O O . LEU A 1 96 ? -0.109 -8.026 -20.086 1.00 95.31 96 LEU A O 1
ATOM 773 N N . GLY A 1 97 ? -0.228 -7.835 -17.868 1.00 93.44 97 GLY A N 1
ATOM 774 C CA . GLY A 1 97 ? -0.494 -9.246 -17.634 1.00 93.44 97 GLY A CA 1
ATOM 775 C C . GLY A 1 97 ? 0.719 -10.094 -18.020 1.00 93.44 97 GLY A C 1
ATOM 776 O O . GLY A 1 97 ? 1.715 -10.107 -17.299 1.00 93.44 97 GLY A O 1
ATOM 777 N N . ASN A 1 98 ? 0.610 -10.813 -19.138 1.00 97.12 98 ASN A N 1
ATOM 778 C CA . ASN A 1 98 ? 1.684 -11.628 -19.718 1.00 97.12 98 ASN A CA 1
ATOM 779 C C . ASN A 1 98 ? 2.320 -10.984 -20.958 1.00 97.12 98 ASN A C 1
ATOM 781 O O . ASN A 1 98 ? 3.327 -11.486 -21.457 1.00 97.12 98 ASN A O 1
ATOM 785 N N . ASP A 1 99 ? 1.745 -9.890 -21.458 1.00 97.44 99 ASP A N 1
ATOM 786 C CA . ASP A 1 99 ? 2.192 -9.251 -22.686 1.00 97.44 99 ASP A CA 1
ATOM 787 C C . ASP A 1 99 ? 3.360 -8.315 -22.388 1.00 97.44 99 ASP A C 1
ATOM 789 O O . ASP A 1 99 ? 3.236 -7.391 -21.585 1.00 97.44 99 ASP A O 1
ATOM 793 N N . VAL A 1 100 ? 4.493 -8.550 -23.050 1.00 98.06 100 VAL A N 1
ATOM 794 C CA . VAL A 1 100 ? 5.734 -7.785 -22.874 1.00 98.06 100 VAL A CA 1
ATOM 795 C C . VAL A 1 100 ? 6.022 -7.009 -24.151 1.00 98.06 100 VAL A C 1
ATOM 797 O O . VAL A 1 100 ? 6.191 -7.603 -25.216 1.00 98.06 100 VAL A O 1
ATOM 800 N N . ARG A 1 101 ? 6.154 -5.685 -24.046 1.00 97.44 101 ARG A N 1
ATOM 801 C CA . ARG A 1 101 ? 6.575 -4.831 -25.164 1.00 97.44 101 ARG A CA 1
ATOM 802 C C . ARG A 1 101 ? 7.575 -3.775 -24.730 1.00 97.44 101 ARG A C 1
ATOM 804 O O . ARG A 1 101 ? 7.614 -3.395 -23.565 1.00 97.44 101 ARG A O 1
ATOM 811 N N . GLU A 1 102 ? 8.391 -3.321 -25.674 1.00 97.19 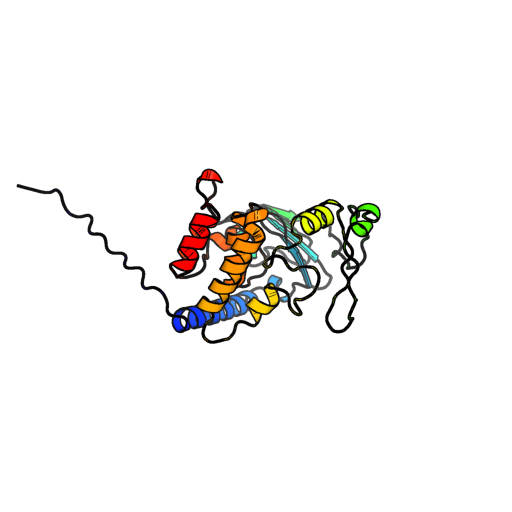102 GLU A N 1
ATOM 812 C CA . GLU A 1 102 ? 9.194 -2.115 -25.464 1.00 97.19 102 GLU A CA 1
ATOM 813 C C . GLU A 1 102 ? 8.302 -0.879 -25.524 1.00 97.19 102 GLU A C 1
ATOM 815 O O . GLU A 1 102 ? 7.283 -0.863 -26.222 1.00 97.19 102 GLU A O 1
ATOM 820 N N . THR A 1 103 ? 8.676 0.144 -24.769 1.00 95.31 103 THR A N 1
ATOM 821 C CA . THR A 1 103 ? 7.943 1.406 -24.695 1.00 95.31 103 THR A CA 1
ATOM 822 C C . THR A 1 103 ? 8.899 2.590 -24.782 1.00 95.31 103 THR A C 1
ATOM 824 O O . THR A 1 103 ? 10.111 2.429 -24.879 1.00 95.31 103 THR A O 1
ATOM 827 N N . VAL A 1 104 ? 8.344 3.798 -24.790 1.00 91.94 104 VAL A N 1
ATOM 828 C CA . VAL A 1 104 ? 9.132 5.029 -24.724 1.00 91.94 104 VAL A CA 1
ATOM 829 C C . VAL A 1 104 ? 9.530 5.281 -23.274 1.00 91.94 104 VAL A C 1
ATOM 831 O O . VAL A 1 104 ? 8.684 5.205 -22.379 1.00 91.94 104 VAL A O 1
ATOM 834 N N . GLN A 1 105 ? 10.802 5.620 -23.056 1.00 87.06 105 GLN A N 1
ATOM 835 C CA . GLN A 1 105 ? 11.310 6.040 -21.756 1.00 87.06 105 GLN A CA 1
ATOM 836 C C . GLN A 1 105 ? 10.425 7.138 -21.160 1.00 87.06 105 GLN A C 1
ATOM 838 O O . GLN A 1 105 ? 10.201 8.189 -21.768 1.00 87.06 105 GLN A O 1
ATOM 843 N N . LYS A 1 106 ? 9.948 6.912 -19.938 1.00 87.81 106 LYS A N 1
ATOM 844 C CA . LYS A 1 106 ? 9.296 7.949 -19.143 1.00 87.81 106 LYS A CA 1
ATOM 845 C C . LYS A 1 106 ? 10.340 8.587 -18.239 1.00 87.81 106 LYS A C 1
ATOM 847 O O . LYS A 1 106 ? 11.037 7.877 -17.513 1.00 87.81 106 LYS A O 1
ATOM 852 N N . ALA A 1 107 ? 10.434 9.915 -18.254 1.00 84.31 107 ALA A N 1
ATOM 853 C CA . ALA A 1 107 ? 11.271 10.627 -17.297 1.00 84.31 107 ALA A CA 1
ATOM 854 C C . ALA A 1 107 ? 10.855 10.249 -15.869 1.00 84.31 107 ALA A C 1
ATOM 856 O O . ALA A 1 107 ? 9.662 10.132 -15.575 1.00 84.31 107 ALA A O 1
ATOM 857 N N . MET A 1 108 ? 11.840 10.040 -14.995 1.00 80.62 108 MET A N 1
ATOM 858 C CA . MET A 1 108 ? 11.573 9.890 -13.570 1.00 80.62 108 MET A CA 1
ATOM 859 C C . MET A 1 108 ? 10.845 11.145 -13.105 1.00 80.62 108 MET A C 1
ATOM 861 O O . MET A 1 108 ? 11.301 12.249 -13.405 1.00 80.62 108 MET A O 1
ATOM 865 N N . ALA A 1 109 ? 9.700 10.984 -12.440 1.00 64.25 109 ALA A N 1
ATOM 866 C CA . ALA A 1 109 ? 8.996 12.122 -11.868 1.00 64.25 109 ALA A CA 1
ATOM 867 C C . ALA A 1 109 ? 9.958 12.815 -10.891 1.00 64.25 109 ALA A C 1
ATOM 869 O O . ALA A 1 109 ? 10.295 12.256 -9.848 1.00 64.25 109 ALA A O 1
ATOM 870 N N . GLY A 1 110 ? 10.487 13.975 -11.284 1.00 56.16 110 GLY A N 1
ATOM 871 C CA . GLY A 1 110 ? 11.288 14.811 -10.402 1.00 56.16 110 GLY A CA 1
ATOM 872 C C . GLY A 1 110 ? 10.401 15.436 -9.328 1.00 56.16 110 GLY A C 1
ATOM 873 O O . GLY A 1 110 ? 9.200 15.601 -9.532 1.00 56.16 110 GLY A O 1
ATOM 874 N N . GLU A 1 111 ? 11.004 15.838 -8.209 1.00 50.09 111 GLU A N 1
ATOM 875 C CA . GLU A 1 111 ? 10.342 16.646 -7.169 1.00 50.09 111 GLU A CA 1
ATOM 876 C C . GLU A 1 111 ? 9.862 18.019 -7.688 1.00 50.09 111 GLU A C 1
ATOM 878 O O . GLU A 1 111 ? 9.081 18.697 -7.027 1.00 50.09 111 GLU A O 1
ATOM 883 N N . GLU A 1 112 ? 10.280 18.424 -8.891 1.00 48.00 112 GLU A N 1
ATOM 884 C CA . GLU A 1 112 ? 9.939 19.702 -9.511 1.00 48.00 112 GLU A CA 1
ATOM 885 C C . GLU A 1 112 ? 9.143 19.505 -10.806 1.00 48.00 112 GLU A C 1
ATOM 887 O O . GLU A 1 112 ? 9.617 19.707 -11.921 1.00 48.00 112 GLU A O 1
ATOM 892 N N . GLY A 1 113 ? 7.886 19.113 -10.652 1.00 47.91 113 GLY A N 1
ATOM 893 C CA . GLY A 1 113 ? 6.848 19.392 -11.632 1.00 47.91 113 GLY A CA 1
ATOM 894 C C . GLY A 1 113 ? 5.752 20.131 -10.894 1.00 47.91 113 GLY A C 1
ATOM 895 O O . GLY A 1 113 ? 5.204 19.587 -9.940 1.00 47.91 113 GLY A O 1
ATOM 896 N N . VAL A 1 114 ? 5.461 21.374 -11.285 1.00 48.44 114 VAL A N 1
ATOM 897 C CA . VAL A 1 114 ? 4.222 22.045 -10.870 1.00 48.44 114 VAL A CA 1
ATOM 898 C C . VAL A 1 114 ? 3.101 21.050 -11.134 1.00 48.44 114 VAL A C 1
ATOM 900 O O . VAL A 1 114 ? 2.922 20.654 -12.285 1.00 48.44 114 VAL A O 1
ATOM 903 N N . ASP A 1 115 ? 2.442 20.592 -10.070 1.00 54.94 115 ASP A N 1
ATOM 904 C CA . ASP A 1 115 ? 1.321 19.667 -10.178 1.00 54.94 115 ASP A CA 1
ATOM 905 C C . ASP A 1 115 ? 0.332 20.286 -11.182 1.00 54.94 115 ASP A C 1
ATOM 907 O O . ASP A 1 115 ? -0.148 21.400 -10.943 1.00 54.94 115 ASP A O 1
ATOM 911 N N . PRO A 1 116 ? 0.119 19.671 -12.362 1.00 51.53 116 PRO A N 1
ATOM 912 C CA . PRO A 1 116 ? -0.687 20.273 -13.421 1.00 51.53 116 PRO A CA 1
ATOM 913 C C . PRO A 1 116 ? -2.142 20.483 -12.985 1.00 51.53 116 PRO A C 1
ATOM 915 O O . PRO A 1 116 ? -2.848 21.277 -13.607 1.00 51.53 116 PRO A O 1
ATOM 918 N N . ASP A 1 117 ? -2.553 19.825 -11.899 1.00 59.41 117 ASP A N 1
ATOM 919 C CA . ASP A 1 117 ? -3.882 19.896 -11.310 1.00 59.41 117 ASP A CA 1
ATOM 920 C C . ASP A 1 117 ? -3.943 20.838 -10.086 1.00 59.41 117 ASP A C 1
ATOM 922 O O . ASP A 1 117 ? -4.932 20.844 -9.352 1.00 59.41 117 ASP A O 1
ATOM 926 N N . LEU A 1 118 ? -2.903 21.651 -9.844 1.00 69.62 118 LEU A N 1
ATOM 927 C CA . LEU A 1 118 ? -2.839 22.545 -8.686 1.00 69.62 118 LEU A CA 1
ATOM 928 C C . LEU A 1 118 ? -3.877 23.672 -8.791 1.00 69.62 118 LEU A C 1
ATOM 930 O O . LEU A 1 118 ? -3.758 24.600 -9.596 1.00 69.62 118 LEU A O 1
ATOM 934 N N . GLU A 1 119 ? -4.900 23.607 -7.942 1.00 78.56 119 GLU A N 1
ATOM 935 C CA . GLU A 1 119 ? -5.969 24.600 -7.895 1.00 78.56 119 GLU A CA 1
ATOM 936 C C . GLU A 1 119 ? -5.554 25.842 -7.088 1.00 78.56 119 GLU A C 1
ATOM 938 O O . GLU A 1 119 ? -4.863 25.752 -6.069 1.00 78.56 119 GLU A O 1
ATOM 943 N N . ASP A 1 120 ? -6.062 27.022 -7.467 1.00 83.81 120 ASP A N 1
ATOM 944 C CA . ASP A 1 120 ? -5.991 28.201 -6.595 1.00 83.81 120 ASP A CA 1
ATOM 945 C C . ASP A 1 120 ? -6.898 28.009 -5.375 1.00 83.81 120 ASP A C 1
ATOM 947 O O . ASP A 1 120 ? -8.103 28.250 -5.422 1.00 83.81 120 ASP A O 1
ATOM 951 N N . CYS A 1 121 ? -6.301 27.580 -4.270 1.00 84.25 121 CYS A N 1
ATOM 952 C CA . CYS A 1 121 ? -6.984 27.288 -3.018 1.00 84.25 121 CYS A CA 1
ATOM 953 C C . CYS A 1 121 ? -7.124 28.497 -2.074 1.00 84.25 121 CYS A C 1
ATOM 955 O O . CYS A 1 121 ? -7.515 28.314 -0.920 1.00 84.25 121 CYS A O 1
ATOM 957 N N . SER A 1 122 ? -6.776 29.716 -2.504 1.00 84.69 122 SER A N 1
ATOM 958 C CA . SER A 1 122 ? -6.630 30.876 -1.608 1.00 84.69 122 SER A CA 1
ATOM 959 C C . SER A 1 122 ? -7.899 31.193 -0.804 1.00 84.69 122 SER A C 1
ATOM 961 O O . SER A 1 122 ? -7.826 31.445 0.401 1.00 84.69 122 SER A O 1
ATOM 963 N N . GLU A 1 123 ? -9.073 31.128 -1.441 1.00 87.06 123 GLU A N 1
ATOM 964 C CA . GLU A 1 123 ? -10.364 31.385 -0.786 1.00 87.06 123 GLU A CA 1
ATOM 965 C C . GLU A 1 123 ? -10.719 30.323 0.261 1.00 87.06 123 GLU A C 1
ATOM 967 O O . GLU A 1 123 ? -11.234 30.638 1.334 1.00 87.06 123 GLU A O 1
ATOM 972 N N . GLU A 1 124 ? -10.471 29.048 -0.039 1.00 82.12 124 GLU A N 1
ATOM 973 C CA . GLU A 1 124 ? -10.689 27.947 0.891 1.00 82.12 124 GLU A CA 1
ATOM 974 C C . GLU A 1 124 ? -9.706 27.987 2.065 1.00 82.12 124 GLU A C 1
ATOM 976 O O . GLU A 1 124 ? -10.124 27.779 3.205 1.00 82.12 124 GLU A O 1
ATOM 981 N N . VAL A 1 125 ? -8.432 28.311 1.820 1.00 82.81 125 VAL A N 1
ATOM 982 C CA . VAL A 1 125 ? -7.416 28.465 2.875 1.00 82.81 125 VAL A CA 1
ATOM 983 C C . VAL A 1 125 ? -7.796 29.583 3.840 1.00 82.81 125 VAL A C 1
ATOM 985 O O . VAL A 1 125 ? -7.644 29.414 5.047 1.00 82.81 125 VAL A O 1
ATOM 988 N N . ALA A 1 126 ? -8.354 30.691 3.344 1.00 85.44 126 ALA A N 1
ATOM 989 C CA . ALA A 1 126 ? -8.799 31.802 4.185 1.00 85.44 126 ALA A CA 1
ATOM 990 C C . ALA A 1 126 ? -9.907 31.417 5.190 1.00 85.44 126 ALA A C 1
ATOM 992 O O . ALA A 1 126 ? -10.130 32.139 6.160 1.00 85.44 126 ALA A O 1
ATOM 993 N N . LYS A 1 127 ? -10.595 30.283 4.984 1.00 83.12 127 LYS A N 1
ATOM 994 C CA . LYS A 1 127 ? -11.618 29.751 5.903 1.00 83.12 127 LYS A CA 1
ATOM 995 C C . LYS A 1 127 ? -11.020 28.907 7.034 1.00 83.12 127 LYS A C 1
ATOM 997 O O . LYS A 1 127 ? -11.738 28.576 7.976 1.00 83.12 127 LYS A O 1
ATOM 1002 N N . LEU A 1 128 ? -9.747 28.516 6.942 1.00 78.81 128 LEU A N 1
ATOM 1003 C CA . LEU A 1 128 ? -9.088 27.714 7.970 1.00 78.81 128 LEU A CA 1
ATOM 1004 C C . LEU A 1 128 ? -8.711 28.578 9.184 1.00 78.81 128 LEU A C 1
ATOM 1006 O O . LEU A 1 128 ? -8.320 29.736 9.028 1.00 78.81 128 LEU A O 1
ATOM 1010 N N . PRO A 1 129 ? -8.785 28.024 10.407 1.00 77.38 129 PRO A N 1
ATOM 1011 C CA . PRO A 1 129 ? -8.328 28.724 11.594 1.00 77.38 129 PRO A CA 1
ATOM 1012 C C . PRO A 1 129 ? -6.820 28.972 11.499 1.00 77.38 129 PRO A C 1
ATOM 1014 O O . PRO A 1 129 ? -6.046 28.074 11.161 1.00 77.38 129 PRO A O 1
ATOM 1017 N N . LEU A 1 130 ? -6.397 30.190 11.834 1.00 78.88 130 LEU A N 1
ATOM 1018 C CA . LEU A 1 130 ? -4.980 30.503 11.983 1.00 78.88 130 LEU A CA 1
ATOM 1019 C C . LEU A 1 130 ? -4.447 29.806 13.235 1.00 78.88 130 LEU A C 1
ATOM 1021 O O . LEU A 1 130 ? -4.974 30.002 14.331 1.00 78.88 130 LEU A O 1
ATOM 1025 N N . VAL A 1 131 ? -3.386 29.016 13.078 1.00 73.94 131 VAL A N 1
ATOM 1026 C CA . VAL A 1 131 ? -2.729 28.327 14.192 1.00 73.94 131 VAL A CA 1
ATOM 1027 C C . VAL A 1 131 ? -1.261 28.728 14.264 1.00 73.94 131 VAL A C 1
ATOM 1029 O O . VAL A 1 131 ? -0.617 28.960 13.241 1.00 73.94 131 VAL A O 1
ATOM 1032 N N . ALA A 1 132 ? -0.725 28.822 15.481 1.00 77.44 132 ALA A N 1
ATOM 1033 C CA . ALA A 1 132 ? 0.681 29.135 15.697 1.00 77.44 132 ALA A CA 1
ATOM 1034 C C . ALA A 1 132 ? 1.571 28.057 15.055 1.00 77.44 132 ALA A C 1
ATOM 1036 O O . ALA A 1 132 ? 1.483 26.876 15.397 1.00 77.44 132 ALA A O 1
ATOM 1037 N N . PHE A 1 133 ? 2.434 28.459 14.122 1.00 75.38 133 PHE A N 1
ATOM 1038 C CA . PHE A 1 133 ? 3.361 27.551 13.456 1.00 75.38 133 PHE A CA 1
ATOM 1039 C C . PHE A 1 133 ? 4.641 27.381 14.286 1.00 75.38 133 PHE A C 1
ATOM 1041 O O . PHE A 1 133 ? 5.299 28.359 14.632 1.00 75.38 133 PHE A O 1
ATOM 1048 N N . ASN A 1 134 ? 5.009 26.137 14.591 1.00 76.75 134 ASN A N 1
ATOM 1049 C CA . ASN A 1 134 ? 6.254 25.771 15.250 1.00 76.75 134 ASN A CA 1
ATOM 1050 C C . ASN A 1 134 ? 7.048 24.868 14.298 1.00 76.75 134 ASN A C 1
ATOM 1052 O O . ASN A 1 134 ? 6.656 23.728 14.063 1.00 76.75 134 ASN A O 1
ATOM 1056 N N . ALA A 1 135 ? 8.168 25.373 13.783 1.00 77.88 135 ALA A N 1
ATOM 1057 C CA . ALA A 1 135 ? 8.976 24.687 12.775 1.00 77.88 135 ALA A CA 1
ATOM 1058 C C . ALA A 1 135 ? 9.612 23.368 13.257 1.00 77.88 135 ALA A C 1
ATOM 1060 O O . ALA A 1 135 ? 9.939 22.521 12.436 1.00 77.88 135 ALA A O 1
ATOM 1061 N N . GLU A 1 136 ? 9.770 23.163 14.568 1.00 72.81 136 GLU A N 1
ATOM 1062 C CA . GLU A 1 136 ? 10.303 21.907 15.119 1.00 72.81 136 GLU A CA 1
ATOM 1063 C C . GLU A 1 136 ? 9.246 20.798 15.179 1.00 72.81 136 GLU A C 1
ATOM 1065 O O . GLU A 1 136 ? 9.574 19.613 15.244 1.00 72.81 136 GLU A O 1
ATOM 1070 N N . ASN A 1 137 ? 7.968 21.182 15.195 1.00 57.06 137 ASN A N 1
ATOM 1071 C CA . ASN A 1 137 ? 6.853 20.271 15.440 1.00 57.06 137 ASN A CA 1
ATOM 1072 C C . ASN A 1 137 ? 5.889 20.156 14.255 1.00 57.06 137 ASN A C 1
ATOM 1074 O O . ASN A 1 137 ? 5.091 19.219 14.219 1.00 57.06 137 ASN A O 1
ATOM 1078 N N . HIS A 1 138 ? 5.912 21.108 13.322 1.00 62.19 138 HIS A N 1
ATOM 1079 C CA . HIS A 1 138 ? 4.962 21.216 12.220 1.00 62.19 138 HIS A CA 1
ATOM 1080 C C . HIS A 1 138 ? 5.695 21.153 10.883 1.00 62.19 138 HIS A C 1
ATOM 1082 O O . HIS A 1 138 ? 6.757 21.745 10.714 1.00 62.19 138 HIS A O 1
ATOM 1088 N N . PHE A 1 139 ? 5.082 20.487 9.909 1.00 64.44 139 PHE A N 1
ATOM 1089 C CA . PHE A 1 139 ? 5.504 20.554 8.517 1.00 64.44 139 PHE A CA 1
ATOM 1090 C C . PHE A 1 139 ? 4.559 21.473 7.742 1.00 64.44 139 PHE A C 1
ATOM 1092 O O . PHE A 1 139 ? 3.362 21.546 8.031 1.00 64.44 139 PHE A O 1
ATOM 1099 N N . ILE A 1 140 ? 5.100 22.192 6.761 1.00 67.31 140 ILE A N 1
ATOM 1100 C CA . ILE A 1 140 ? 4.296 22.994 5.839 1.00 67.31 140 ILE A CA 1
ATOM 1101 C C . ILE A 1 140 ? 3.806 22.060 4.739 1.00 67.31 140 ILE A C 1
ATOM 1103 O O . ILE A 1 140 ? 4.612 21.448 4.042 1.00 67.31 140 ILE A O 1
ATOM 1107 N N . LYS A 1 141 ? 2.489 21.981 4.557 1.00 70.94 141 LYS A N 1
ATOM 1108 C CA . LYS A 1 141 ? 1.879 21.370 3.375 1.00 70.94 141 LYS A CA 1
ATOM 1109 C C . LYS A 1 141 ? 1.093 22.439 2.633 1.00 70.94 141 LYS A C 1
ATOM 1111 O O . LYS A 1 141 ? 0.297 23.152 3.242 1.00 70.94 141 LYS A O 1
ATOM 1116 N N . ARG A 1 142 ? 1.326 22.549 1.326 1.00 70.81 142 ARG A N 1
ATOM 1117 C CA . ARG A 1 142 ? 0.486 23.363 0.445 1.00 70.81 142 ARG A CA 1
ATOM 1118 C C . ARG A 1 142 ? -0.698 22.505 -0.011 1.00 70.81 142 ARG A C 1
ATOM 1120 O O . ARG A 1 142 ? -0.473 21.339 -0.332 1.00 70.81 142 ARG A O 1
ATOM 1127 N N . PRO A 1 143 ? -1.934 23.024 0.030 1.00 71.25 143 PRO A N 1
ATOM 1128 C CA . PRO A 1 143 ? -3.078 22.305 -0.510 1.00 71.25 143 PRO A CA 1
ATOM 1129 C C . PRO A 1 143 ? -2.936 22.196 -2.028 1.00 71.25 143 PRO A C 1
ATOM 1131 O O . PRO A 1 143 ? -2.480 23.146 -2.667 1.00 71.25 143 PRO A O 1
ATOM 1134 N N . THR A 1 144 ? -3.336 21.052 -2.576 1.00 73.56 144 THR A N 1
ATOM 1135 C CA . THR A 1 144 ? -3.366 20.841 -4.027 1.00 73.56 144 THR A CA 1
ATOM 1136 C C . THR A 1 144 ? -4.773 21.088 -4.564 1.00 73.56 144 THR A C 1
ATOM 1138 O O . THR A 1 144 ? -4.927 21.701 -5.616 1.00 73.56 144 THR A O 1
ATOM 1141 N N . TYR A 1 145 ? -5.803 20.692 -3.803 1.00 77.69 145 TYR A N 1
ATOM 1142 C CA . TYR A 1 145 ? -7.201 20.800 -4.224 1.00 77.69 145 TYR A CA 1
ATOM 1143 C C . TYR A 1 145 ? -8.067 21.523 -3.190 1.00 77.69 145 TYR A C 1
ATOM 1145 O O . TYR A 1 145 ? -8.006 21.243 -1.987 1.00 77.69 145 TYR A O 1
ATOM 1153 N N . LYS A 1 146 ? -8.999 22.365 -3.654 1.00 80.69 146 LYS A N 1
ATOM 1154 C CA . LYS A 1 146 ? -10.022 23.017 -2.814 1.00 80.69 146 LYS A CA 1
ATOM 1155 C C . LYS A 1 146 ? -10.824 21.996 -2.017 1.00 80.69 146 LYS A C 1
ATOM 1157 O O . LYS A 1 146 ? -11.221 22.250 -0.878 1.00 80.69 146 LYS A O 1
ATOM 1162 N N . GLN A 1 147 ? -11.062 20.829 -2.614 1.00 76.62 147 GLN A N 1
ATOM 1163 C CA . GLN A 1 147 ? -11.820 19.751 -1.996 1.00 76.62 147 GLN A CA 1
ATOM 1164 C C . GLN A 1 147 ? -11.122 19.165 -0.758 1.00 76.62 147 GLN A C 1
ATOM 1166 O O . GLN A 1 147 ? -11.814 18.850 0.210 1.00 76.62 147 GLN A O 1
ATOM 1171 N N . GLU A 1 148 ? -9.784 19.094 -0.730 1.00 74.00 148 GLU A N 1
ATOM 1172 C CA . GLU A 1 148 ? -9.039 18.675 0.469 1.00 74.00 148 GLU A CA 1
ATOM 1173 C C . GLU A 1 148 ? -9.350 19.610 1.645 1.00 74.00 148 GLU A C 1
ATOM 1175 O O . GLU A 1 148 ? -9.681 19.154 2.738 1.00 74.00 148 GLU A O 1
ATOM 1180 N N . ILE A 1 149 ? -9.331 20.927 1.410 1.00 76.81 149 ILE A N 1
ATOM 1181 C CA . ILE A 1 149 ? -9.621 21.931 2.443 1.00 76.81 149 ILE A CA 1
ATOM 1182 C C . ILE A 1 149 ? -11.080 21.849 2.898 1.00 76.81 149 ILE A C 1
ATOM 1184 O O . ILE A 1 149 ? -11.364 21.959 4.089 1.00 76.81 149 ILE A O 1
ATOM 1188 N N . ARG A 1 150 ? -12.020 21.614 1.976 1.00 78.50 150 ARG A N 1
ATOM 1189 C CA . ARG A 1 150 ? -13.441 21.437 2.316 1.00 78.50 150 ARG A CA 1
ATOM 1190 C C . ARG A 1 150 ? -13.664 20.215 3.201 1.00 78.50 150 ARG A C 1
ATOM 1192 O O . ARG A 1 150 ? -14.405 20.325 4.175 1.00 78.50 150 ARG A O 1
ATOM 1199 N N . TYR A 1 151 ? -13.011 19.090 2.910 1.00 75.31 151 TYR A N 1
ATOM 1200 C CA . TYR A 1 151 ? -13.065 17.924 3.790 1.00 75.31 151 TYR A CA 1
ATOM 1201 C C . TYR A 1 151 ? -12.450 18.230 5.156 1.00 75.31 151 TYR A C 1
ATOM 1203 O O . TYR A 1 151 ? -13.076 17.939 6.170 1.00 75.31 151 TYR A O 1
ATOM 1211 N N . LEU A 1 152 ? -11.297 18.905 5.214 1.00 73.06 152 LEU A N 1
ATOM 1212 C CA . LEU A 1 152 ? -10.689 19.312 6.487 1.00 73.06 152 LEU A CA 1
ATOM 1213 C C . LEU A 1 152 ? -11.616 20.205 7.326 1.00 73.06 152 LEU A C 1
ATOM 1215 O O . LEU A 1 152 ? -11.723 20.005 8.534 1.00 73.06 152 LEU A O 1
ATOM 1219 N N . LEU A 1 153 ? -12.317 21.154 6.698 1.00 75.06 153 LEU A N 1
ATOM 1220 C CA . LEU A 1 153 ? -13.308 22.006 7.364 1.00 75.06 153 LEU A CA 1
ATOM 1221 C C . LEU A 1 153 ? -14.485 21.191 7.919 1.00 75.06 153 LEU A C 1
ATOM 1223 O O . LEU A 1 153 ? -14.896 21.418 9.053 1.00 75.06 153 LEU A O 1
ATOM 1227 N N . GLN A 1 154 ? -15.001 20.219 7.159 1.00 73.69 154 GLN A N 1
ATOM 1228 C CA . GLN A 1 154 ? -16.071 19.321 7.623 1.00 73.69 154 GLN A CA 1
ATOM 1229 C C . GLN A 1 154 ? -15.641 18.445 8.804 1.00 73.69 154 GLN A C 1
ATOM 1231 O O . GLN A 1 154 ? -16.471 18.043 9.613 1.00 73.69 154 GLN A O 1
ATOM 1236 N N . CYS A 1 155 ? -14.345 18.163 8.906 1.00 68.88 155 CYS A N 1
ATOM 1237 C CA . CYS A 1 155 ? -13.764 17.316 9.939 1.00 68.88 155 CYS A CA 1
ATOM 1238 C C . CYS A 1 155 ? -13.384 18.078 11.222 1.00 68.88 155 CYS A C 1
ATOM 1240 O O . CYS A 1 155 ? -12.886 17.469 12.173 1.00 68.88 155 CYS A O 1
ATOM 1242 N N . GLN A 1 156 ? -13.589 19.400 11.275 1.00 70.50 156 GLN A N 1
ATOM 1243 C CA . GLN A 1 156 ? -13.266 20.206 12.453 1.00 70.50 156 GLN A CA 1
ATOM 1244 C C . GLN A 1 156 ? -14.040 19.749 13.693 1.00 70.50 156 GLN A C 1
ATOM 1246 O O . GLN A 1 156 ? -15.229 19.452 13.638 1.00 70.50 156 GLN A O 1
ATOM 1251 N N . GLY A 1 157 ? -13.351 19.713 14.835 1.00 67.25 157 GLY A N 1
ATOM 1252 C CA . GLY A 1 157 ? -13.924 19.248 16.099 1.00 67.25 157 GLY A CA 1
ATOM 1253 C C . GLY A 1 157 ? -13.916 17.727 16.273 1.00 67.25 157 GLY A C 1
ATOM 1254 O O . GLY A 1 157 ? -14.149 17.262 17.387 1.00 67.25 157 GLY A O 1
ATOM 1255 N N . SER A 1 158 ? -13.575 16.951 15.236 1.00 68.00 158 SER A N 1
ATOM 1256 C CA . SER A 1 158 ? -13.297 15.523 15.407 1.00 68.00 158 SER A CA 1
ATOM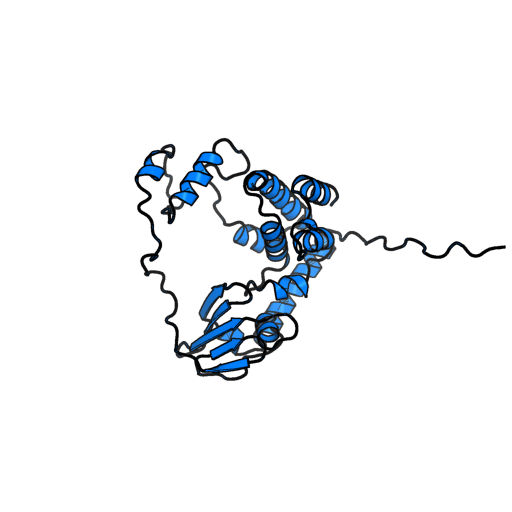 1257 C C . SER A 1 158 ? -12.040 15.339 16.270 1.00 68.00 158 SER A C 1
ATOM 1259 O O . SER A 1 158 ? -11.034 16.008 16.015 1.00 68.00 158 SER A O 1
ATOM 1261 N N . PRO A 1 159 ? -12.066 14.462 17.288 1.00 66.62 159 PRO A N 1
ATOM 1262 C CA . PRO A 1 159 ? -10.870 14.102 18.046 1.00 66.62 159 PRO A CA 1
ATOM 1263 C C . PRO A 1 159 ? -9.989 13.071 17.313 1.00 66.62 159 PRO A C 1
ATOM 1265 O O . PRO A 1 159 ? -8.862 12.840 17.737 1.00 66.62 159 PRO A O 1
ATOM 1268 N N . PHE A 1 160 ? -10.491 12.462 16.231 1.00 59.41 160 PHE A N 1
ATOM 1269 C CA . PHE A 1 160 ? -9.855 11.336 15.526 1.00 59.41 160 PHE A CA 1
ATOM 1270 C C . PHE A 1 160 ? -9.203 11.721 14.201 1.00 59.41 160 PHE A C 1
ATOM 1272 O O . PHE A 1 160 ? -8.292 11.057 13.715 1.00 59.41 160 PHE A O 1
ATOM 1279 N N . ILE A 1 161 ? -9.677 12.801 13.593 1.00 62.28 161 ILE A N 1
ATOM 1280 C CA . ILE A 1 161 ? -8.997 13.407 12.458 1.00 62.28 161 ILE A CA 1
ATOM 1281 C C . ILE A 1 161 ? -8.032 14.402 13.060 1.00 62.28 161 ILE A C 1
ATOM 1283 O O . ILE A 1 161 ? -8.437 15.175 13.927 1.00 62.28 161 ILE A O 1
ATOM 1287 N N . VAL A 1 162 ? -6.772 14.367 12.617 1.00 59.44 162 VAL A N 1
ATOM 1288 C CA . VAL A 1 162 ? -5.766 15.354 13.009 1.00 59.44 162 VAL A CA 1
ATOM 1289 C C . VAL A 1 162 ? -6.376 16.732 12.768 1.0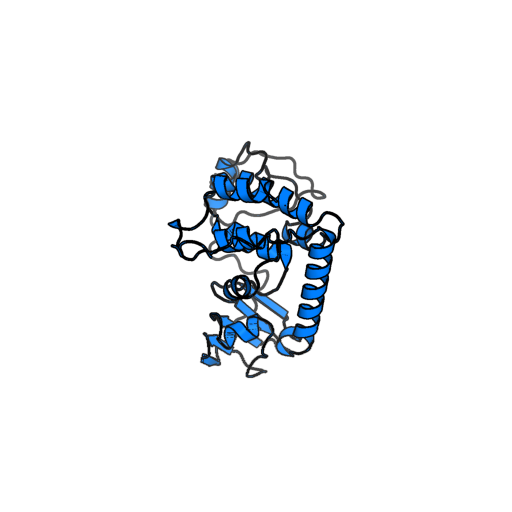0 59.44 162 VAL A C 1
ATOM 1291 O O . VAL A 1 162 ? -6.386 17.234 11.643 1.00 59.44 162 VAL A O 1
ATOM 1294 N N . GLN A 1 163 ? -6.896 17.349 13.835 1.00 52.28 163 GLN A N 1
ATOM 1295 C CA . GLN A 1 163 ? -7.012 18.790 13.896 1.00 52.28 163 GLN A CA 1
ATOM 1296 C C . GLN A 1 163 ? -5.606 19.243 13.582 1.00 52.28 163 GLN A C 1
ATOM 1298 O O . GLN A 1 163 ? -4.676 18.774 14.243 1.00 52.28 163 GLN A O 1
ATOM 1303 N N . LEU A 1 164 ? -5.468 19.993 12.484 1.00 45.03 164 LEU A N 1
ATOM 1304 C CA . LEU A 1 164 ? -4.206 20.531 11.999 1.00 45.03 164 LEU A CA 1
ATOM 1305 C C . LEU A 1 164 ? -3.243 20.658 13.178 1.00 45.03 164 LEU A C 1
ATOM 1307 O O . LEU A 1 164 ? -3.538 21.408 14.109 1.00 45.03 164 LEU A O 1
ATOM 1311 N N . LEU A 1 165 ? -2.134 19.909 13.101 1.00 43.66 165 LEU A N 1
ATOM 1312 C CA . LEU A 1 165 ? -1.010 19.852 14.045 1.00 43.66 165 LEU A CA 1
ATOM 1313 C C . LEU A 1 165 ? -1.036 18.716 15.094 1.00 43.66 165 LEU A C 1
ATOM 1315 O O . LEU A 1 165 ? -1.315 18.934 16.270 1.00 43.66 165 LEU A O 1
ATOM 1319 N N . LYS A 1 166 ? -0.568 17.525 14.690 1.00 37.88 166 LYS A N 1
ATOM 1320 C CA . LYS A 1 166 ? 0.671 16.884 15.203 1.00 37.88 166 LYS A CA 1
ATOM 1321 C C . LYS A 1 166 ? 0.660 15.378 14.936 1.00 37.88 166 LYS A C 1
ATOM 1323 O O . LYS A 1 166 ? 0.062 14.617 15.680 1.00 37.88 166 LYS A O 1
ATOM 1328 N N . PHE A 1 167 ? 1.448 14.949 13.957 1.00 39.72 167 PHE A N 1
ATOM 1329 C CA . PHE A 1 167 ? 2.111 13.648 14.006 1.00 39.72 167 PHE A CA 1
ATOM 1330 C C . PHE A 1 167 ? 3.532 13.845 13.480 1.00 39.72 167 PHE A C 1
ATOM 1332 O O . PHE A 1 167 ? 3.724 14.327 12.366 1.00 39.72 167 PHE A O 1
ATOM 1339 N N . LYS A 1 168 ? 4.537 13.539 14.311 1.00 42.22 168 LYS A N 1
ATOM 1340 C CA . LYS A 1 168 ? 5.963 13.689 13.960 1.00 42.22 168 LYS A CA 1
ATOM 1341 C C . LYS A 1 168 ? 6.425 12.620 12.958 1.00 42.22 168 LYS A C 1
ATOM 1343 O O . LYS A 1 168 ? 7.476 12.760 12.345 1.00 42.22 168 LYS A O 1
ATOM 1348 N N . GLN A 1 169 ? 5.650 11.548 12.810 1.00 52.41 169 GLN A N 1
ATOM 1349 C CA . GLN A 1 169 ? 5.924 10.409 11.941 1.00 52.41 169 GLN A CA 1
ATOM 1350 C C . GLN A 1 169 ? 4.631 10.017 11.224 1.00 52.41 169 GLN A C 1
ATOM 1352 O O . GLN A 1 169 ? 3.557 10.059 11.825 1.00 52.41 169 GLN A O 1
ATOM 1357 N N . SER A 1 170 ? 4.723 9.664 9.940 1.00 60.69 170 SER A N 1
ATOM 1358 C CA . SER A 1 170 ? 3.585 9.118 9.196 1.00 60.69 170 SER A CA 1
ATOM 1359 C C . SER A 1 170 ? 3.151 7.775 9.796 1.00 60.69 170 SER A C 1
ATOM 1361 O O . SER A 1 170 ? 3.962 7.073 10.402 1.00 60.69 170 SER A O 1
ATOM 1363 N N . LEU A 1 171 ? 1.887 7.385 9.592 1.00 62.06 171 LEU A N 1
ATOM 1364 C CA . LEU A 1 171 ? 1.390 6.057 9.983 1.00 62.06 171 LEU A CA 1
ATOM 1365 C C . LEU A 1 171 ? 2.265 4.933 9.402 1.00 62.06 171 LEU A C 1
ATOM 1367 O O . LEU A 1 171 ? 2.541 3.950 10.080 1.00 62.06 171 LEU A O 1
ATOM 1371 N N . ILE A 1 172 ? 2.784 5.139 8.189 1.00 59.03 172 ILE A N 1
ATOM 1372 C CA . ILE A 1 172 ? 3.736 4.242 7.522 1.00 59.03 172 ILE A CA 1
ATOM 1373 C C . ILE A 1 172 ? 4.999 4.049 8.375 1.00 59.03 172 ILE A C 1
ATOM 1375 O O . ILE A 1 172 ? 5.419 2.921 8.618 1.00 59.03 172 ILE A O 1
ATOM 1379 N N . MET A 1 173 ? 5.583 5.133 8.892 1.00 56.41 173 MET A N 1
ATOM 1380 C CA . MET A 1 173 ? 6.768 5.053 9.752 1.00 56.41 173 MET A CA 1
ATOM 1381 C C . MET A 1 173 ? 6.450 4.435 11.119 1.00 56.41 173 MET A C 1
ATOM 1383 O O . MET A 1 173 ? 7.233 3.631 11.618 1.00 56.41 173 MET A O 1
ATOM 1387 N N . ALA A 1 174 ? 5.289 4.744 11.703 1.00 63.69 174 ALA A N 1
ATOM 1388 C CA . ALA A 1 174 ? 4.853 4.136 12.963 1.00 63.69 174 ALA A CA 1
ATOM 1389 C C . ALA A 1 174 ? 4.688 2.609 12.840 1.00 63.69 174 ALA A C 1
ATOM 1391 O O . ALA A 1 174 ? 5.139 1.863 13.706 1.00 63.69 174 ALA A O 1
ATOM 1392 N N . VAL A 1 175 ? 4.113 2.139 11.731 1.00 65.06 175 VAL A N 1
ATOM 1393 C CA . VAL A 1 175 ? 4.000 0.716 11.379 1.00 65.06 175 VAL A CA 1
ATOM 1394 C C . VAL A 1 175 ? 5.370 0.064 11.195 1.00 65.06 175 VAL A C 1
ATOM 1396 O O . VAL A 1 175 ? 5.604 -1.044 11.687 1.00 65.06 175 VAL A O 1
ATOM 1399 N N . LEU A 1 176 ? 6.277 0.731 10.478 1.00 59.56 176 LEU A N 1
ATOM 1400 C CA . LEU A 1 176 ? 7.622 0.225 10.200 1.00 59.56 176 LEU A CA 1
ATOM 1401 C C . LEU A 1 176 ? 8.422 -0.005 11.482 1.00 59.56 176 LEU A C 1
ATOM 1403 O O . LEU A 1 176 ? 9.046 -1.055 11.633 1.00 59.56 176 LEU A O 1
ATOM 1407 N N . PHE A 1 177 ? 8.348 0.940 12.419 1.00 62.66 177 PHE A N 1
ATOM 1408 C CA . PHE A 1 177 ? 9.049 0.870 13.701 1.00 62.66 177 PHE A CA 1
ATOM 1409 C C . PHE A 1 177 ? 8.253 0.183 14.810 1.00 62.66 177 PHE A C 1
ATOM 1411 O O . PHE A 1 177 ? 8.698 0.175 15.957 1.00 62.66 177 PHE A O 1
ATOM 1418 N N . ASN A 1 178 ? 7.110 -0.434 14.496 1.00 67.56 178 ASN A N 1
ATOM 1419 C CA . ASN A 1 178 ? 6.356 -1.238 15.452 1.00 67.56 178 ASN A CA 1
ATOM 1420 C C . ASN A 1 178 ? 7.059 -2.582 15.691 1.00 67.56 178 ASN A C 1
ATOM 1422 O O . ASN A 1 178 ? 6.547 -3.631 15.325 1.00 67.56 178 ASN A O 1
ATOM 1426 N N . THR A 1 179 ? 8.273 -2.555 16.235 1.00 63.53 179 THR A N 1
ATOM 1427 C CA . THR A 1 179 ? 9.093 -3.733 16.562 1.00 63.53 179 THR A CA 1
ATOM 1428 C C . THR A 1 179 ? 8.856 -4.219 17.993 1.00 63.53 179 THR A C 1
ATOM 1430 O O . THR A 1 179 ? 9.669 -4.967 18.526 1.00 63.53 179 THR A O 1
ATOM 1433 N N . ALA A 1 180 ? 7.810 -3.718 18.649 1.00 57.00 180 ALA A N 1
ATOM 1434 C CA . ALA A 1 180 ? 7.573 -3.907 20.070 1.00 57.00 180 ALA A CA 1
ATOM 1435 C C . ALA A 1 180 ? 6.721 -5.147 20.362 1.00 57.00 180 ALA A C 1
ATOM 1437 O O . ALA A 1 180 ? 5.926 -5.580 19.527 1.00 57.00 180 ALA A O 1
ATOM 1438 N N . ASN A 1 181 ? 6.842 -5.630 21.600 1.00 63.53 181 ASN A N 1
ATOM 1439 C CA . ASN A 1 181 ? 5.811 -6.436 22.246 1.00 63.53 181 ASN A CA 1
ATOM 1440 C C . ASN A 1 181 ? 4.492 -5.640 22.222 1.00 63.53 181 ASN A C 1
ATOM 1442 O O . ASN A 1 181 ? 4.510 -4.426 22.430 1.00 63.53 181 ASN A O 1
ATOM 1446 N N . GLU A 1 182 ? 3.367 -6.317 22.013 1.00 77.69 182 GLU A N 1
ATOM 1447 C CA . GLU A 1 182 ? 2.025 -5.746 21.817 1.00 77.69 182 GLU A CA 1
ATOM 1448 C C . GLU A 1 182 ? 1.732 -5.190 20.401 1.00 77.69 182 GLU A C 1
ATOM 1450 O O . GLU A 1 182 ? 0.893 -4.298 20.230 1.00 77.69 182 GLU A O 1
ATOM 1455 N N . ARG A 1 183 ? 2.374 -5.725 19.353 1.00 81.31 183 ARG A N 1
ATOM 1456 C CA . ARG A 1 183 ? 2.146 -5.330 17.950 1.00 81.31 183 ARG A CA 1
ATOM 1457 C C . ARG A 1 183 ? 0.668 -5.414 17.540 1.00 81.31 183 ARG A C 1
ATOM 1459 O O . ARG A 1 183 ? 0.163 -4.470 16.928 1.00 81.31 183 ARG A O 1
ATOM 1466 N N . ILE A 1 184 ? -0.030 -6.500 17.881 1.00 82.31 184 ILE A N 1
ATOM 1467 C CA . ILE A 1 184 ? -1.464 -6.711 17.614 1.00 82.31 184 ILE A CA 1
ATOM 1468 C C . ILE A 1 184 ? -2.286 -5.618 18.295 1.00 82.31 184 ILE A C 1
ATOM 1470 O O . ILE A 1 184 ? -3.142 -5.007 17.658 1.00 82.31 184 ILE A O 1
ATOM 1474 N N . LYS A 1 185 ? -2.013 -5.338 19.573 1.00 82.62 185 LYS A N 1
ATOM 1475 C CA . LYS A 1 185 ? -2.721 -4.310 20.350 1.00 82.62 185 LYS A CA 1
ATOM 1476 C C . LYS A 1 185 ? -2.509 -2.919 19.756 1.00 82.62 185 LYS A C 1
ATOM 1478 O O . LYS A 1 185 ? -3.477 -2.179 19.615 1.00 82.62 185 LYS A O 1
ATOM 1483 N N . ASN A 1 186 ? -1.283 -2.583 19.358 1.00 80.19 186 ASN A N 1
ATOM 1484 C CA . ASN A 1 186 ? -0.972 -1.304 18.718 1.00 80.19 186 ASN A CA 1
ATOM 1485 C C . ASN A 1 186 ? -1.720 -1.150 17.390 1.00 80.19 186 ASN A C 1
ATOM 1487 O O . ASN A 1 186 ? -2.383 -0.138 17.179 1.00 80.19 186 ASN A O 1
ATOM 1491 N N . ILE A 1 187 ? -1.688 -2.180 16.533 1.00 79.19 187 ILE A N 1
ATOM 1492 C CA . ILE A 1 187 ? -2.447 -2.188 15.275 1.00 79.19 187 ILE A CA 1
ATOM 1493 C C . ILE A 1 187 ? -3.945 -2.048 15.568 1.00 79.19 187 ILE A C 1
ATOM 1495 O O . ILE A 1 187 ? -4.599 -1.206 14.964 1.00 79.19 187 ILE A O 1
ATOM 1499 N N . LYS A 1 188 ? -4.495 -2.807 16.524 1.00 82.81 188 LYS A N 1
ATOM 1500 C CA . LYS A 1 188 ? -5.908 -2.707 16.919 1.00 82.81 188 LYS A CA 1
ATOM 1501 C C . LYS A 1 188 ? -6.283 -1.281 17.327 1.00 82.81 188 LYS A C 1
ATOM 1503 O O . LYS A 1 188 ? -7.286 -0.772 16.838 1.00 82.81 188 LYS A O 1
ATOM 1508 N N . LEU A 1 189 ? -5.490 -0.642 18.187 1.00 80.12 189 LEU A N 1
ATOM 1509 C CA . LEU A 1 189 ? -5.751 0.724 18.651 1.00 80.12 189 LEU A CA 1
ATOM 1510 C C . LEU A 1 189 ? -5.721 1.726 17.496 1.00 80.12 189 LEU A C 1
ATOM 1512 O O . LEU A 1 189 ? -6.695 2.449 17.308 1.00 80.12 189 LEU A O 1
ATOM 1516 N N . TRP A 1 190 ? -4.674 1.699 16.665 1.00 79.75 190 TRP A N 1
ATOM 1517 C CA . TRP A 1 190 ? -4.590 2.576 15.494 1.00 79.75 190 TRP A CA 1
ATOM 1518 C C . TRP A 1 190 ? -5.782 2.399 14.565 1.00 79.75 190 TRP A C 1
ATOM 1520 O O . TRP A 1 190 ? -6.315 3.371 14.044 1.00 79.75 190 TRP A O 1
ATOM 1530 N N . MET A 1 191 ? -6.227 1.163 14.367 1.00 78.25 191 MET A N 1
ATOM 1531 C CA . MET A 1 191 ? -7.330 0.891 13.463 1.00 78.25 191 MET A CA 1
ATOM 1532 C C . MET A 1 191 ? -8.683 1.310 14.016 1.00 78.25 191 MET A C 1
ATOM 1534 O O . MET A 1 191 ? -9.501 1.798 13.242 1.00 78.25 191 MET A O 1
ATOM 1538 N N . LEU A 1 192 ? -8.914 1.176 15.321 1.00 79.50 192 LEU A N 1
ATOM 1539 C CA . LEU A 1 192 ? -10.109 1.726 15.959 1.00 79.50 192 LEU A CA 1
ATOM 1540 C C . LEU A 1 192 ? -10.138 3.255 15.836 1.00 79.50 192 LEU A C 1
ATOM 1542 O O . LEU A 1 192 ? -11.153 3.796 15.401 1.00 79.50 192 LEU A O 1
ATOM 1546 N N . ASP A 1 193 ? -9.012 3.925 16.096 1.00 75.31 193 ASP A N 1
ATOM 1547 C CA . ASP A 1 193 ? -8.893 5.381 15.944 1.00 75.31 193 ASP A CA 1
ATOM 1548 C C . ASP A 1 193 ? -9.133 5.819 14.491 1.00 75.31 193 ASP A C 1
ATOM 1550 O O . ASP A 1 193 ? -9.839 6.793 14.226 1.00 75.31 193 ASP A O 1
ATOM 1554 N N . ILE A 1 194 ? -8.585 5.074 13.524 1.00 74.44 194 ILE A N 1
ATOM 1555 C CA . ILE A 1 194 ? -8.786 5.345 12.100 1.00 74.44 194 ILE A CA 1
ATOM 1556 C C . ILE A 1 194 ? -10.244 5.105 11.710 1.00 74.44 194 ILE A C 1
ATOM 1558 O O . ILE A 1 194 ? -10.803 5.950 11.023 1.00 74.44 194 ILE A O 1
ATOM 1562 N N . ILE A 1 195 ? -10.878 4.006 12.137 1.00 76.00 195 ILE A N 1
ATOM 1563 C CA . ILE A 1 195 ? -12.298 3.729 11.858 1.00 76.00 195 ILE A CA 1
ATOM 1564 C C . ILE A 1 195 ? -13.171 4.870 12.380 1.00 76.00 195 ILE A C 1
ATOM 1566 O O . ILE A 1 195 ? -14.051 5.325 11.652 1.00 76.00 195 ILE A O 1
ATOM 1570 N N . ASP A 1 196 ? -12.898 5.369 13.584 1.00 73.56 196 ASP A N 1
ATOM 1571 C CA . ASP A 1 196 ? -13.623 6.504 14.156 1.00 73.56 196 ASP A CA 1
ATOM 1572 C C . ASP A 1 196 ? -13.347 7.811 13.400 1.00 73.56 196 ASP A C 1
ATOM 1574 O O . ASP A 1 196 ? -14.256 8.618 13.193 1.00 73.56 196 ASP A O 1
ATOM 1578 N N . GLY A 1 197 ? -12.120 7.999 12.908 1.00 67.56 197 GLY A N 1
ATOM 1579 C CA . GLY A 1 197 ? -11.740 9.134 12.069 1.00 67.56 197 GLY A CA 1
ATOM 1580 C C . GLY A 1 197 ? -12.384 9.116 10.683 1.00 67.56 197 GLY A C 1
ATOM 1581 O O . GLY A 1 197 ? -12.921 10.127 10.239 1.00 67.56 197 GLY A O 1
ATOM 1582 N N . VAL A 1 198 ? -12.379 7.976 9.989 1.00 67.56 198 VAL A N 1
ATOM 1583 C CA . VAL A 1 198 ? -12.902 7.842 8.618 1.00 67.56 198 VAL A CA 1
ATOM 1584 C C . VAL A 1 198 ? -14.350 7.368 8.541 1.00 67.56 198 VAL A C 1
ATOM 1586 O O . VAL A 1 198 ? -14.877 7.274 7.432 1.00 67.56 198 VAL A O 1
ATOM 1589 N N . ALA A 1 199 ? -15.042 7.146 9.664 1.00 62.47 199 ALA A N 1
ATOM 1590 C CA . ALA A 1 199 ? -16.492 6.919 9.680 1.00 62.47 199 ALA A CA 1
ATOM 1591 C C . ALA A 1 199 ? -17.260 8.020 8.918 1.00 62.47 199 ALA A C 1
ATOM 1593 O O . ALA A 1 199 ? -18.331 7.765 8.369 1.00 62.47 199 ALA A O 1
ATOM 1594 N N . TYR A 1 200 ? -16.672 9.217 8.809 1.00 53.69 200 TYR A N 1
ATOM 1595 C CA . TYR A 1 200 ? -17.174 10.335 8.011 1.00 53.69 200 TYR A CA 1
ATOM 1596 C C . TYR A 1 200 ? -16.878 10.246 6.496 1.00 53.69 200 TYR A C 1
ATOM 1598 O O . TYR A 1 200 ? -17.561 10.898 5.712 1.00 53.69 200 TYR A O 1
ATOM 1606 N N . LEU A 1 201 ? -15.899 9.444 6.056 1.00 54.41 201 LEU A N 1
ATOM 1607 C CA . LEU A 1 201 ? -15.363 9.421 4.680 1.00 54.41 201 LEU A CA 1
ATOM 1608 C C . LEU A 1 201 ? -15.707 8.155 3.865 1.00 54.41 201 LEU A C 1
ATOM 1610 O O . LEU A 1 201 ? -15.391 8.080 2.681 1.00 54.41 201 LEU A O 1
ATOM 1614 N N . SER A 1 202 ? -16.431 7.189 4.440 1.00 53.91 202 SER A N 1
ATOM 1615 C CA . SER A 1 202 ? -17.095 6.091 3.705 1.00 53.91 202 SER A CA 1
ATOM 1616 C C . SER A 1 202 ? -16.211 5.135 2.877 1.00 53.91 202 SER A C 1
ATOM 1618 O O . SER A 1 202 ? -16.694 4.556 1.904 1.00 53.91 202 SER A O 1
ATOM 1620 N N . TYR A 1 203 ? -14.939 4.915 3.236 1.00 63.09 203 TYR A N 1
ATOM 1621 C CA . TYR A 1 203 ? -13.974 4.185 2.387 1.00 63.09 203 TYR A CA 1
ATOM 1622 C C . TYR A 1 203 ? -13.431 2.878 3.007 1.00 63.09 203 TYR A C 1
ATOM 1624 O O . TYR A 1 203 ? -12.234 2.703 3.227 1.00 63.09 203 TYR A O 1
ATOM 1632 N N . VAL A 1 204 ? -14.316 1.901 3.236 1.00 59.06 204 VAL A N 1
ATOM 1633 C CA . VAL A 1 204 ? -13.998 0.598 3.875 1.00 59.06 204 VAL A CA 1
ATOM 1634 C C . VAL A 1 204 ? -12.914 -0.209 3.136 1.00 59.06 204 VAL A C 1
ATOM 1636 O O . VAL A 1 204 ? -12.118 -0.907 3.761 1.00 59.06 204 VAL A O 1
ATOM 1639 N N . PHE A 1 205 ? -12.824 -0.092 1.809 1.00 57.47 205 PHE A N 1
ATOM 1640 C CA . PHE A 1 205 ? -11.794 -0.795 1.030 1.00 57.47 205 PHE A CA 1
ATOM 1641 C C . PHE A 1 205 ? -10.375 -0.290 1.328 1.00 57.47 205 PHE A C 1
ATOM 1643 O O . PHE A 1 205 ? -9.448 -1.092 1.437 1.00 57.47 205 PHE A O 1
ATOM 1650 N N . ALA A 1 206 ? -10.208 1.027 1.494 1.00 63.00 206 ALA A N 1
ATOM 1651 C CA . ALA A 1 206 ? -8.910 1.618 1.812 1.00 63.00 206 ALA A CA 1
ATOM 1652 C C . ALA A 1 206 ? -8.411 1.162 3.190 1.00 63.00 206 ALA A C 1
ATOM 1654 O O . ALA A 1 206 ? -7.215 0.959 3.362 1.00 63.00 206 ALA A O 1
ATOM 1655 N N . LEU A 1 207 ? -9.324 0.908 4.135 1.00 65.81 207 LEU A N 1
ATOM 1656 C CA . LEU A 1 207 ? -8.983 0.326 5.435 1.00 65.81 207 LEU A CA 1
ATOM 1657 C C . LEU A 1 207 ? -8.423 -1.091 5.288 1.00 65.81 207 LEU A C 1
ATOM 1659 O O . LEU A 1 207 ? -7.394 -1.397 5.876 1.00 65.81 207 LEU A O 1
ATOM 1663 N N . GLY A 1 208 ? -9.041 -1.917 4.435 1.00 58.28 208 GLY A N 1
ATOM 1664 C CA . GLY A 1 208 ? -8.538 -3.247 4.072 1.00 58.28 208 GLY A CA 1
ATOM 1665 C C . GLY A 1 208 ? -7.089 -3.235 3.574 1.00 58.28 208 GLY A C 1
ATOM 1666 O O . GLY A 1 208 ? -6.258 -4.005 4.052 1.00 58.28 208 GLY A O 1
ATOM 1667 N N . ALA A 1 209 ? -6.782 -2.337 2.636 1.00 62.44 209 ALA A N 1
ATOM 1668 C CA . ALA A 1 209 ? -5.431 -2.171 2.100 1.00 62.44 209 ALA A CA 1
ATOM 1669 C C . ALA A 1 209 ? -4.447 -1.637 3.156 1.00 62.44 209 ALA A C 1
ATOM 1671 O O . ALA A 1 209 ? -3.343 -2.164 3.287 1.00 62.44 209 ALA A O 1
ATOM 1672 N N . LEU A 1 210 ? -4.878 -0.668 3.969 1.00 66.19 210 LEU A N 1
ATOM 1673 C CA . LEU A 1 210 ? -4.076 -0.113 5.056 1.00 66.19 210 LEU A CA 1
ATOM 1674 C C . LEU A 1 210 ? -3.693 -1.178 6.095 1.00 66.19 210 LEU A C 1
ATOM 1676 O O . LEU A 1 210 ? -2.557 -1.203 6.557 1.00 66.19 210 LEU A O 1
ATOM 1680 N N . PHE A 1 211 ? -4.596 -2.109 6.426 1.00 65.62 211 PHE A N 1
ATOM 1681 C CA . PHE A 1 211 ? -4.285 -3.217 7.340 1.00 65.62 211 PHE A CA 1
ATOM 1682 C C . PHE A 1 211 ? -3.163 -4.110 6.826 1.00 65.62 211 PHE A C 1
ATOM 1684 O O . PHE A 1 211 ? -2.309 -4.553 7.596 1.00 65.62 211 PHE A O 1
ATOM 1691 N N . TRP A 1 212 ? -3.177 -4.400 5.528 1.00 63.66 212 TRP A N 1
ATOM 1692 C CA . TRP A 1 212 ? -2.146 -5.218 4.916 1.00 63.66 212 TRP A CA 1
ATOM 1693 C C . TRP A 1 212 ? -0.788 -4.514 4.968 1.00 63.66 212 TRP A C 1
ATOM 1695 O O . TRP A 1 212 ? 0.210 -5.137 5.332 1.00 63.66 212 TRP A O 1
ATOM 1705 N N . GLU A 1 213 ? -0.760 -3.203 4.710 1.00 65.31 213 GLU A N 1
ATOM 1706 C CA . GLU A 1 213 ? 0.448 -2.384 4.859 1.00 65.31 213 GLU A CA 1
ATOM 1707 C C . GLU A 1 213 ? 0.960 -2.381 6.303 1.00 65.31 213 GLU A C 1
ATOM 1709 O O . GLU A 1 213 ? 2.159 -2.577 6.520 1.00 65.31 213 GLU A O 1
ATOM 1714 N N . CYS A 1 214 ? 0.057 -2.275 7.288 1.00 62.75 214 CYS A N 1
ATOM 1715 C CA . CYS A 1 214 ? 0.377 -2.405 8.713 1.00 62.75 214 CYS A CA 1
ATOM 1716 C C . CYS A 1 214 ? 1.074 -3.736 9.054 1.00 62.75 214 CYS A C 1
ATOM 1718 O O . CYS A 1 214 ? 1.913 -3.791 9.957 1.00 62.75 214 CYS A O 1
ATOM 1720 N N . CYS A 1 215 ? 0.745 -4.813 8.338 1.00 58.09 215 CYS A N 1
ATOM 1721 C CA . CYS A 1 215 ? 1.292 -6.141 8.594 1.00 58.09 215 CYS A CA 1
ATOM 1722 C C . CYS A 1 215 ? 2.601 -6.374 7.830 1.00 58.09 215 CYS A C 1
ATOM 1724 O O . CYS A 1 215 ? 3.644 -6.626 8.440 1.00 58.09 215 CYS A O 1
ATOM 1726 N N . PHE A 1 216 ? 2.590 -6.263 6.505 1.00 56.12 216 PHE A N 1
ATOM 1727 C CA . PHE A 1 216 ? 3.667 -6.818 5.685 1.00 56.12 216 PHE A CA 1
ATOM 1728 C C . PHE A 1 216 ? 4.661 -5.813 5.142 1.00 56.12 216 PHE A C 1
ATOM 1730 O O . PHE A 1 216 ? 5.789 -6.227 4.915 1.00 56.12 216 PHE A O 1
ATOM 1737 N N . TYR A 1 217 ? 4.281 -4.540 4.988 1.00 58.12 217 TYR A N 1
ATOM 1738 C CA . TYR A 1 217 ? 5.089 -3.520 4.312 1.00 58.12 217 TYR A CA 1
ATOM 1739 C C . TYR A 1 217 ? 5.854 -4.089 3.104 1.00 58.12 217 TYR A C 1
ATOM 1741 O O . TYR A 1 217 ? 7.042 -4.397 3.200 1.00 58.12 217 TYR A O 1
ATOM 1749 N N . ASN A 1 218 ? 5.182 -4.249 1.962 1.00 46.59 218 ASN A N 1
ATOM 1750 C CA . ASN A 1 218 ? 5.892 -4.587 0.733 1.00 46.59 218 ASN A CA 1
ATOM 1751 C C . ASN A 1 218 ? 5.637 -3.537 -0.342 1.00 46.59 218 ASN A C 1
ATOM 1753 O O . ASN A 1 218 ? 4.493 -3.242 -0.687 1.00 46.59 218 ASN A O 1
ATOM 1757 N N . HIS A 1 219 ? 6.729 -2.997 -0.876 1.00 42.19 219 HIS A N 1
ATOM 1758 C CA . HIS A 1 219 ? 6.714 -2.299 -2.150 1.00 42.19 219 HIS A CA 1
ATOM 1759 C C . HIS A 1 219 ? 6.875 -3.342 -3.260 1.00 42.19 219 HIS A C 1
ATOM 1761 O O . HIS A 1 219 ? 7.815 -4.137 -3.170 1.00 42.19 219 HIS A O 1
ATOM 1767 N N . PRO A 1 220 ? 6.038 -3.323 -4.315 1.00 45.78 220 PRO A N 1
ATOM 1768 C CA . PRO A 1 220 ? 5.019 -2.318 -4.655 1.00 45.78 220 PRO A CA 1
ATOM 1769 C C . PRO A 1 220 ? 3.579 -2.656 -4.208 1.00 45.78 220 PRO A C 1
ATOM 1771 O O . PRO A 1 220 ? 3.177 -3.815 -4.117 1.00 45.78 220 PRO A O 1
ATOM 1774 N N . HIS A 1 221 ? 2.777 -1.601 -4.014 1.00 50.69 221 HIS A N 1
ATOM 1775 C CA . HIS A 1 221 ? 1.371 -1.624 -3.587 1.00 50.69 221 HIS A CA 1
ATOM 1776 C C . HIS A 1 221 ? 0.430 -2.178 -4.679 1.00 50.69 221 HIS A C 1
ATOM 1778 O O . HIS A 1 221 ? -0.324 -1.432 -5.302 1.00 50.69 221 HIS A O 1
ATOM 1784 N N . ASN A 1 222 ? 0.457 -3.486 -4.947 1.00 51.81 222 ASN A N 1
ATOM 1785 C CA . ASN A 1 222 ? -0.492 -4.117 -5.870 1.00 51.81 222 ASN A CA 1
ATOM 1786 C C . ASN A 1 222 ? -1.603 -4.856 -5.102 1.00 51.81 222 ASN A C 1
ATOM 1788 O O . ASN A 1 222 ? -1.338 -5.773 -4.332 1.00 51.81 222 ASN A O 1
ATOM 1792 N N . ARG A 1 223 ? -2.870 -4.515 -5.385 1.00 51.00 223 ARG A N 1
ATOM 1793 C CA . ARG A 1 223 ? -4.080 -5.184 -4.867 1.00 51.00 223 ARG A CA 1
ATOM 1794 C C . ARG A 1 223 ? -4.046 -6.716 -4.979 1.00 51.00 223 ARG A C 1
ATOM 1796 O O . ARG A 1 223 ? -4.564 -7.396 -4.098 1.00 51.00 223 ARG A O 1
ATOM 1803 N N . HIS A 1 224 ? -3.472 -7.255 -6.049 1.00 52.09 224 HIS A N 1
ATOM 1804 C CA . HIS A 1 224 ? -3.380 -8.698 -6.278 1.00 52.09 224 HIS A CA 1
ATOM 1805 C C . HIS A 1 224 ? -2.385 -9.373 -5.327 1.00 52.09 224 HIS A C 1
ATOM 1807 O O . HIS A 1 224 ? -2.654 -10.472 -4.851 1.00 52.09 224 HIS A O 1
ATOM 1813 N N . VAL A 1 225 ? -1.322 -8.664 -4.933 1.00 55.94 225 VAL A N 1
ATOM 1814 C CA . VAL A 1 225 ? -0.395 -9.107 -3.880 1.00 55.94 225 VAL A CA 1
ATOM 1815 C C . VAL A 1 225 ? -1.107 -9.210 -2.530 1.00 55.94 225 VAL A C 1
ATOM 1817 O O . VAL A 1 225 ? -0.849 -10.137 -1.764 1.00 55.94 225 VAL A O 1
ATOM 1820 N N . LEU A 1 226 ? -2.050 -8.296 -2.261 1.00 60.22 226 LEU A N 1
ATOM 1821 C CA . LEU A 1 226 ? -2.803 -8.268 -1.004 1.00 60.22 226 LEU A CA 1
ATOM 1822 C C . LEU A 1 226 ? -3.656 -9.534 -0.815 1.00 60.22 226 LEU A C 1
ATOM 1824 O O . LEU A 1 226 ? -3.732 -10.071 0.287 1.00 60.22 226 LEU A O 1
ATOM 1828 N N . LEU A 1 227 ? -4.321 -9.995 -1.880 1.00 62.69 227 LEU A N 1
ATOM 1829 C CA . LEU A 1 227 ? -5.245 -11.136 -1.825 1.00 62.69 227 LEU A CA 1
ATOM 1830 C C . LEU A 1 227 ? -4.523 -12.488 -1.808 1.00 62.69 227 LEU A C 1
ATOM 1832 O O . LEU A 1 227 ? -4.997 -13.412 -1.146 1.00 62.69 227 LEU A O 1
ATOM 1836 N N . ASP A 1 228 ? -3.379 -12.588 -2.487 1.00 64.69 228 ASP A N 1
ATOM 1837 C CA . ASP A 1 228 ? -2.584 -13.820 -2.538 1.00 64.69 228 ASP A CA 1
ATOM 1838 C C . ASP A 1 228 ? -1.776 -14.051 -1.247 1.00 64.69 228 ASP A C 1
ATOM 1840 O O . ASP A 1 228 ? -1.362 -15.178 -0.970 1.00 64.69 228 ASP A O 1
ATOM 1844 N N . ASN A 1 229 ? -1.581 -13.009 -0.430 1.00 65.94 229 ASN A N 1
ATOM 1845 C CA . ASN A 1 229 ? -0.900 -13.090 0.861 1.00 65.94 229 ASN A CA 1
ATOM 1846 C C . ASN A 1 229 ? -1.632 -12.261 1.938 1.00 65.94 229 ASN A C 1
ATOM 1848 O O . ASN A 1 229 ? -1.157 -11.184 2.314 1.00 65.94 229 ASN A O 1
ATOM 1852 N N . PRO A 1 230 ? -2.808 -12.709 2.419 1.00 72.31 230 PRO A N 1
ATOM 1853 C CA . PRO A 1 230 ? -3.572 -11.969 3.418 1.00 72.31 230 PRO A CA 1
ATOM 1854 C C . PRO A 1 230 ? -2.814 -11.899 4.755 1.00 72.31 230 PRO A C 1
ATOM 1856 O O . PRO A 1 230 ? -2.006 -12.785 5.052 1.00 72.31 230 PRO A O 1
ATOM 1859 N N . PRO A 1 231 ? -3.083 -10.887 5.605 1.00 75.62 231 PRO A N 1
ATOM 1860 C CA . PRO A 1 231 ? -2.500 -10.829 6.939 1.00 75.62 231 PRO A CA 1
ATOM 1861 C C . PRO A 1 231 ? -2.872 -12.083 7.727 1.00 75.62 231 PRO A C 1
ATOM 1863 O O . PRO A 1 231 ? -3.954 -12.643 7.517 1.00 75.62 231 PRO A O 1
ATOM 1866 N N . PRO A 1 232 ? -1.988 -12.558 8.615 1.00 81.50 232 PRO A N 1
ATOM 1867 C CA . PRO A 1 232 ? -2.303 -13.721 9.419 1.00 81.50 232 PRO A CA 1
ATOM 1868 C C . PRO A 1 232 ? -3.397 -13.391 10.455 1.00 81.50 232 PRO A C 1
ATOM 1870 O O . PRO A 1 232 ? -3.776 -12.222 10.627 1.00 81.50 232 PRO A O 1
ATOM 1873 N N . PRO A 1 233 ? -3.944 -14.403 11.154 1.00 84.88 233 PRO A N 1
ATOM 1874 C CA . PRO A 1 233 ? -4.786 -14.167 12.321 1.00 84.88 233 PRO A CA 1
ATOM 1875 C C . PRO A 1 233 ? -4.099 -13.218 13.319 1.00 84.88 233 PRO A C 1
ATOM 1877 O O . PRO A 1 233 ? -2.880 -13.287 13.463 1.00 84.88 233 PRO A O 1
ATOM 1880 N N . PRO A 1 234 ? -4.845 -12.334 14.001 1.00 84.25 234 PRO A N 1
ATOM 1881 C CA . PRO A 1 234 ? -6.307 -12.225 14.001 1.00 84.25 234 PRO A CA 1
ATOM 1882 C C . PRO A 1 234 ? -6.887 -11.324 12.889 1.00 84.25 234 PRO A C 1
ATOM 1884 O O . PRO A 1 234 ? -8.101 -11.256 12.719 1.00 84.25 234 PRO A O 1
ATOM 1887 N N . PHE A 1 235 ? -6.054 -10.648 12.092 1.00 84.88 235 PHE A N 1
ATOM 1888 C CA . PHE A 1 235 ? -6.520 -9.651 11.113 1.00 84.88 235 PHE A CA 1
ATOM 1889 C C . PHE A 1 235 ? -7.002 -10.243 9.785 1.00 84.88 235 PHE A C 1
ATOM 1891 O O . PHE A 1 235 ? -7.639 -9.538 8.999 1.00 84.88 235 PHE A O 1
ATOM 1898 N N . ARG A 1 236 ? -6.723 -11.527 9.523 1.00 84.88 236 ARG A N 1
ATOM 1899 C CA . ARG A 1 236 ? -7.085 -12.208 8.270 1.00 84.88 236 ARG A CA 1
ATOM 1900 C C . ARG A 1 236 ? -8.555 -12.035 7.896 1.00 84.88 236 ARG A C 1
ATOM 1902 O O . ARG A 1 236 ? -8.860 -11.640 6.774 1.00 84.88 236 ARG A O 1
ATOM 1909 N N . ASP A 1 237 ? -9.456 -12.317 8.831 1.00 86.25 237 ASP A N 1
ATOM 1910 C CA . ASP A 1 237 ? -10.896 -12.326 8.558 1.00 86.25 237 ASP A CA 1
ATOM 1911 C C . ASP A 1 237 ? -11.428 -10.912 8.317 1.00 86.25 237 ASP A C 1
ATOM 1913 O O . ASP A 1 237 ? -12.278 -10.699 7.450 1.00 86.25 237 ASP A O 1
ATOM 1917 N N . ILE A 1 238 ? -10.862 -9.929 9.023 1.00 86.06 238 ILE A N 1
ATOM 1918 C CA . ILE A 1 238 ? -11.128 -8.510 8.790 1.00 86.06 238 ILE A CA 1
ATOM 1919 C C . ILE A 1 238 ? -10.687 -8.107 7.384 1.00 86.06 238 ILE A C 1
ATOM 1921 O O . ILE A 1 238 ? -11.467 -7.528 6.626 1.00 86.06 238 ILE A O 1
ATOM 1925 N N . PHE A 1 239 ? -9.455 -8.449 7.008 1.00 83.06 239 PHE A N 1
ATOM 1926 C CA . PHE A 1 239 ? -8.916 -8.148 5.688 1.00 83.06 239 PHE A CA 1
ATOM 1927 C C . PHE A 1 239 ? -9.769 -8.756 4.568 1.00 83.06 239 PHE A C 1
ATOM 1929 O O . PHE A 1 239 ? -10.145 -8.056 3.625 1.00 83.06 239 PHE A O 1
ATOM 1936 N N . VAL A 1 240 ? -10.127 -10.037 4.683 1.00 83.50 240 VAL A N 1
ATOM 1937 C CA . VAL A 1 240 ? -10.964 -10.728 3.691 1.00 83.50 240 VAL A CA 1
ATOM 1938 C C . VAL A 1 240 ? -12.346 -10.079 3.592 1.00 83.50 240 VAL A C 1
ATOM 1940 O O . VAL A 1 240 ? -12.858 -9.906 2.488 1.00 83.50 240 VAL A O 1
ATOM 1943 N N . ALA A 1 241 ? -12.950 -9.674 4.713 1.00 85.38 241 ALA A N 1
ATOM 1944 C CA . ALA A 1 241 ? -14.241 -8.989 4.702 1.00 85.38 241 ALA A CA 1
ATOM 1945 C C . ALA A 1 241 ? -14.168 -7.624 3.993 1.00 85.38 241 ALA A C 1
ATOM 1947 O O . ALA A 1 241 ? -15.031 -7.311 3.171 1.00 85.38 241 ALA A O 1
ATOM 1948 N N . CYS A 1 242 ? -13.124 -6.833 4.257 1.00 80.56 242 CYS A N 1
ATOM 1949 C CA . CYS A 1 242 ? -12.942 -5.508 3.654 1.00 80.56 242 CYS A CA 1
ATOM 1950 C C . CYS A 1 242 ? -12.605 -5.545 2.157 1.00 80.56 242 CYS A C 1
ATOM 1952 O O . CYS A 1 242 ? -12.897 -4.588 1.438 1.00 80.56 242 CYS A O 1
ATOM 1954 N N . THR A 1 243 ? -11.992 -6.629 1.675 1.00 75.38 243 THR A N 1
ATOM 1955 C CA . THR A 1 243 ? -11.480 -6.735 0.297 1.00 75.38 243 THR A CA 1
ATOM 1956 C C . THR A 1 243 ? -12.414 -7.456 -0.675 1.00 75.38 243 THR A C 1
ATOM 1958 O O . THR A 1 243 ? -12.050 -7.658 -1.838 1.00 75.38 243 THR A O 1
ATOM 1961 N N . ARG A 1 244 ? -13.643 -7.782 -0.247 1.00 78.06 244 ARG A N 1
ATOM 1962 C CA . ARG A 1 244 ? -14.674 -8.384 -1.109 1.00 78.06 244 ARG A CA 1
ATOM 1963 C C . ARG A 1 244 ? -14.930 -7.543 -2.355 1.00 78.06 244 ARG A C 1
ATOM 1965 O O . ARG A 1 244 ? -14.940 -6.311 -2.315 1.00 78.06 244 ARG A O 1
ATOM 1972 N N . GLU A 1 245 ? -15.130 -8.222 -3.479 1.00 75.88 245 GLU A N 1
ATOM 1973 C CA . GLU A 1 245 ? -15.247 -7.572 -4.783 1.00 75.88 245 GLU A CA 1
ATOM 1974 C C . GLU A 1 245 ? -16.454 -6.632 -4.838 1.00 75.88 245 GLU A C 1
ATOM 1976 O O . GLU A 1 245 ? -16.299 -5.446 -5.138 1.00 75.88 245 GLU A O 1
ATOM 1981 N N . ARG A 1 246 ? -17.622 -7.144 -4.450 1.00 73.56 246 ARG A N 1
ATOM 1982 C CA . ARG A 1 246 ? -18.881 -6.404 -4.386 1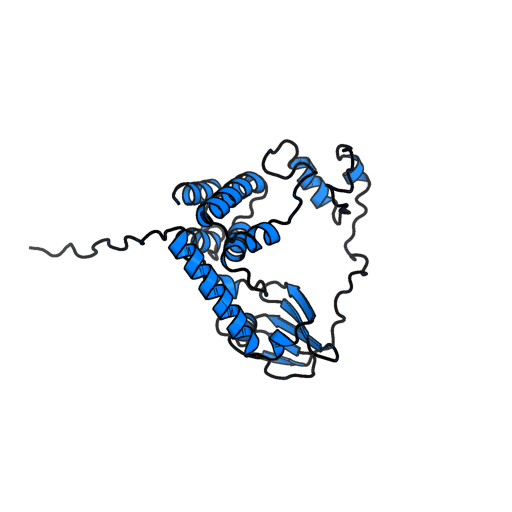.00 73.56 246 ARG A CA 1
ATOM 1983 C C . ARG A 1 246 ? -18.913 -5.473 -3.182 1.00 73.56 246 ARG A C 1
ATOM 1985 O O . ARG A 1 246 ? -18.503 -5.851 -2.086 1.00 73.56 246 ARG A O 1
ATOM 1992 N N . LEU A 1 247 ? -19.388 -4.248 -3.396 1.00 75.50 247 LEU A N 1
ATOM 1993 C CA . LEU A 1 247 ? -19.443 -3.205 -2.367 1.00 75.50 247 LEU A CA 1
ATOM 1994 C C . LEU A 1 247 ? -20.427 -3.574 -1.256 1.00 75.50 247 LEU A C 1
ATOM 1996 O O . LEU A 1 247 ? -20.123 -3.394 -0.082 1.00 75.50 247 LEU A O 1
ATOM 2000 N N . GLU A 1 248 ? -21.571 -4.128 -1.640 1.00 84.25 248 GLU A N 1
ATOM 2001 C CA . GLU A 1 248 ? -22.660 -4.563 -0.770 1.00 84.25 248 GLU A CA 1
ATOM 2002 C C . GLU A 1 248 ? -22.279 -5.718 0.165 1.00 84.25 248 GLU A C 1
ATOM 2004 O O . GLU A 1 248 ? -22.896 -5.883 1.215 1.00 84.25 248 GLU A O 1
ATOM 2009 N N . ASP A 1 249 ? -21.240 -6.481 -0.182 1.00 85.06 249 ASP A N 1
ATOM 2010 C CA . ASP A 1 249 ? -20.771 -7.598 0.634 1.00 85.06 249 ASP A CA 1
ATOM 2011 C C . ASP A 1 249 ? -19.738 -7.164 1.688 1.00 85.06 249 ASP A C 1
ATOM 2013 O O . ASP A 1 249 ? -19.374 -7.967 2.554 1.00 85.06 249 ASP A O 1
ATOM 2017 N N . ARG A 1 250 ? -19.227 -5.928 1.621 1.00 85.94 250 ARG A N 1
ATOM 2018 C CA . ARG A 1 250 ? -18.224 -5.399 2.561 1.00 85.94 250 ARG A CA 1
ATOM 2019 C C . ARG A 1 250 ? -18.885 -4.988 3.883 1.00 85.94 250 ARG A C 1
ATOM 2021 O O . ARG A 1 250 ? -20.042 -4.569 3.883 1.00 85.94 250 ARG A O 1
ATOM 2028 N N . PRO A 1 251 ? -18.170 -5.073 5.020 1.00 86.88 251 PRO A N 1
ATOM 2029 C CA . PRO A 1 251 ? -18.724 -4.663 6.303 1.00 86.88 251 PRO A CA 1
ATOM 2030 C C . PRO A 1 251 ? -18.994 -3.154 6.336 1.00 86.88 251 PRO A C 1
ATOM 2032 O O . PRO A 1 251 ? -18.259 -2.356 5.757 1.00 86.88 251 PRO A O 1
ATOM 2035 N N . THR A 1 252 ? -20.019 -2.745 7.077 1.00 87.12 252 THR A N 1
ATOM 2036 C CA . THR A 1 252 ? -20.187 -1.343 7.483 1.00 87.12 252 THR A CA 1
ATOM 2037 C C . THR A 1 252 ? -19.111 -0.950 8.502 1.00 87.12 252 THR A C 1
ATOM 2039 O O . THR A 1 252 ? -18.510 -1.820 9.131 1.00 87.12 252 THR A O 1
ATOM 2042 N N . HIS A 1 253 ? -18.890 0.348 8.747 1.00 80.56 253 HIS A N 1
ATOM 2043 C CA . HIS A 1 253 ? -17.941 0.791 9.787 1.00 80.56 253 HIS A CA 1
ATOM 2044 C C . HIS A 1 253 ? -18.274 0.216 11.169 1.00 80.56 253 HIS A C 1
ATOM 2046 O O . HIS A 1 253 ? -17.369 -0.165 11.903 1.00 80.56 253 HIS A O 1
ATOM 2052 N N . LEU A 1 254 ? -19.564 0.094 11.507 1.00 84.75 254 LEU A N 1
ATOM 2053 C CA . LEU A 1 254 ? -19.999 -0.478 12.782 1.00 84.75 254 LEU A CA 1
ATOM 2054 C C . LEU A 1 254 ? -19.661 -1.972 12.876 1.00 84.75 254 LEU A C 1
ATOM 2056 O O . LEU A 1 254 ? -19.186 -2.436 13.908 1.00 84.75 254 LEU A O 1
ATOM 2060 N N . GLN A 1 255 ? -19.871 -2.718 11.787 1.00 88.50 255 GLN A N 1
ATOM 2061 C CA . GLN A 1 255 ? -19.485 -4.127 11.715 1.00 88.50 255 GLN A CA 1
ATOM 2062 C C . GLN A 1 255 ? -17.966 -4.281 11.790 1.00 88.50 255 GLN A C 1
ATOM 2064 O O . GLN A 1 255 ? -17.478 -5.106 12.553 1.00 88.50 255 GLN A O 1
ATOM 2069 N N . LEU A 1 256 ? -17.222 -3.453 11.055 1.00 85.94 256 LEU A N 1
ATOM 2070 C CA . LEU A 1 256 ? -15.764 -3.464 11.060 1.00 85.94 256 LEU A CA 1
ATOM 2071 C C . LEU A 1 256 ? -15.202 -3.161 12.456 1.00 85.94 256 LEU A C 1
ATOM 2073 O O . LEU A 1 256 ? -14.323 -3.875 12.928 1.00 85.94 256 LEU A O 1
ATOM 2077 N N . ARG A 1 257 ? -15.754 -2.159 13.151 1.00 85.50 257 ARG A N 1
ATOM 2078 C CA . ARG A 1 257 ? -15.402 -1.842 14.539 1.00 85.50 257 ARG A CA 1
ATOM 2079 C C . ARG A 1 257 ? -15.634 -3.035 15.465 1.00 85.50 257 ARG A C 1
ATOM 2081 O O . ARG A 1 257 ? -14.729 -3.405 16.205 1.00 85.50 257 ARG A O 1
ATOM 2088 N N . ALA A 1 258 ? -16.806 -3.665 15.384 1.00 88.44 258 ALA A N 1
ATOM 2089 C CA . ALA A 1 258 ? -17.126 -4.836 16.198 1.00 88.44 258 ALA A CA 1
ATOM 2090 C C . ALA A 1 258 ? -16.155 -6.003 15.941 1.00 88.44 258 ALA A C 1
ATOM 2092 O O . ALA A 1 258 ? -15.777 -6.706 16.875 1.00 88.44 258 ALA A O 1
ATOM 2093 N N . MET A 1 259 ? -15.704 -6.184 14.692 1.00 88.69 259 MET A N 1
ATOM 2094 C CA . MET A 1 259 ? -14.675 -7.177 14.372 1.00 88.69 259 MET A CA 1
ATOM 2095 C C . MET A 1 259 ? -13.338 -6.851 15.053 1.00 88.69 259 MET A C 1
ATOM 2097 O O . MET A 1 259 ? -12.712 -7.759 15.585 1.00 88.69 259 MET A O 1
ATOM 2101 N N . TYR A 1 260 ? -12.918 -5.579 15.091 1.00 84.50 260 TYR A N 1
ATOM 2102 C CA . TYR A 1 260 ? -11.702 -5.157 15.804 1.00 84.50 260 TYR A CA 1
ATOM 2103 C C . TYR A 1 260 ? -11.813 -5.293 17.319 1.00 84.50 260 TYR A C 1
ATOM 2105 O O . TYR A 1 260 ? -10.851 -5.679 17.978 1.00 84.50 260 TYR A O 1
ATOM 2113 N N . GLU A 1 261 ? -12.968 -4.963 17.890 1.00 87.25 261 GLU A N 1
ATOM 2114 C CA . GLU A 1 261 ? -13.204 -5.091 19.328 1.00 87.25 261 GLU A CA 1
ATOM 2115 C C . GLU A 1 261 ? -13.146 -6.555 19.788 1.00 87.25 261 GLU A C 1
ATOM 2117 O O . GLU A 1 261 ? -12.693 -6.801 20.906 1.00 87.25 261 GLU A O 1
ATOM 2122 N N . ALA A 1 262 ? -13.520 -7.498 18.913 1.00 87.38 262 ALA A N 1
ATOM 2123 C CA . ALA A 1 262 ? -13.506 -8.941 19.160 1.00 87.38 262 ALA A CA 1
ATOM 2124 C C . ALA A 1 262 ? -12.120 -9.614 19.065 1.00 87.38 262 ALA A C 1
ATOM 2126 O O . ALA A 1 262 ? -12.008 -10.780 19.445 1.00 87.38 262 ALA A O 1
ATOM 2127 N N . ILE A 1 263 ? -11.099 -8.908 18.561 1.00 84.00 263 ILE A N 1
ATOM 2128 C CA . ILE A 1 263 ? -9.685 -9.331 18.594 1.00 84.00 263 ILE A CA 1
ATOM 2129 C C . ILE A 1 263 ? -9.105 -9.101 19.985 1.00 84.00 263 ILE A C 1
ATOM 2131 O O . ILE A 1 263 ? -8.508 -10.035 20.551 1.00 84.00 263 ILE A O 1
#

Sequence (263 aa):
MDDANHIKRGHATHAWTDDEFSEYIHRVRAELIQQRDNFLFWDSVKNSAVLSGGGEIWYGEPSYYVKLIGGSGTLASDILLVKSDLPRYNCDLEILGNDVRETVQKAMAGEEGVDPDLEDCSEEVAKLPLVAFNAENHFIKRPTYKQEIRYLLQCQGSPFIVQLLKFKQSLIMAVLFNTANERIKNIKLWMLDIIDGVAYLSYVFALGALFWECCFYNHPHNRHVLLDNPPPPPFRDIFVACTRERLEDRPTHLQLRAMYEAI